Protein AF-A0A1H0HLH1-F1 (afdb_monomer_lite)

pLDDT: mean 77.72, std 15.44, range [31.06, 96.12]

Secondary structure (DSSP, 8-state):
---SSSHHHHHHHHHHHHHHHHHHHHHHHHHS--HHHHHHHHHHHHHHHHHHHHHHHS-GGGTTSPPPHHHHHHHHHH-------TTHHHHHHHHHHHHHHHHHHHHHHHHHHHHHHHHHHHHHHHHHHHHHHHHTTTSS-SSHHHHHHHHHHHHHHHHHHHHHHHHHHHHHHHHHHHHHHHHHHHHHHHHHHHHHHHHHTT---HHHHHHHHHHHHHHHHHHHTHHHHHHHHHHHHHHHHHHHHHHHHHHHHHHHHHHHHHHHHHHHHHHHHHHHHHHHHHSHHHHHHHHHHHHHHHHHHHHHHHH-SS--------------TTTTS---------

Structure (mmCIF, N/CA/C/O backbone):
data_AF-A0A1H0HLH1-F1
#
_entry.id   AF-A0A1H0HLH1-F1
#
loop_
_atom_site.group_PDB
_atom_site.id
_atom_site.type_symbol
_atom_site.label_atom_id
_atom_site.label_alt_id
_atom_site.label_comp_id
_atom_site.label_asym_id
_atom_site.label_entity_id
_atom_site.label_seq_id
_atom_site.pdbx_PDB_ins_code
_atom_site.Cartn_x
_atom_site.Cartn_y
_atom_site.Cartn_z
_atom_site.occupancy
_atom_site.B_iso_or_equiv
_atom_site.auth_seq_id
_atom_site.auth_comp_id
_atom_site.auth_asym_id
_atom_site.auth_atom_id
_atom_site.pdbx_PDB_model_num
ATOM 1 N N . MET A 1 1 ? 9.784 -0.044 30.425 1.00 32.94 1 MET A N 1
ATOM 2 C CA . MET A 1 1 ? 9.793 0.849 29.244 1.00 32.94 1 MET A CA 1
ATOM 3 C C . MET A 1 1 ? 9.481 0.026 27.995 1.00 32.94 1 MET A C 1
ATOM 5 O O . MET A 1 1 ? 10.386 -0.279 27.237 1.00 32.94 1 MET A O 1
ATOM 9 N N . THR A 1 2 ? 8.233 -0.412 27.811 1.00 36.28 2 THR A N 1
ATOM 10 C CA . THR A 1 2 ? 7.835 -1.289 26.682 1.00 36.28 2 THR A CA 1
ATOM 11 C C . THR A 1 2 ? 6.382 -1.048 26.252 1.00 36.28 2 THR A C 1
ATOM 13 O O . THR A 1 2 ? 5.695 -1.961 25.806 1.00 36.28 2 THR A O 1
ATOM 16 N N . ILE A 1 3 ? 5.900 0.191 26.375 1.00 39.62 3 ILE A N 1
ATOM 17 C CA . ILE A 1 3 ? 4.651 0.638 25.734 1.00 39.62 3 ILE A CA 1
ATOM 18 C C . ILE A 1 3 ? 5.042 1.583 24.593 1.00 39.62 3 ILE A C 1
ATOM 20 O O . ILE A 1 3 ? 4.710 2.758 24.583 1.00 39.62 3 ILE A O 1
ATOM 24 N N . THR A 1 4 ? 5.835 1.040 23.674 1.00 51.81 4 THR A N 1
ATOM 25 C CA . THR A 1 4 ? 6.175 1.627 22.366 1.00 51.81 4 THR A CA 1
ATOM 26 C C . THR A 1 4 ? 5.663 0.705 21.242 1.00 51.81 4 THR A C 1
ATOM 28 O O . THR A 1 4 ? 6.204 0.672 20.150 1.00 51.81 4 THR A O 1
ATOM 31 N N . ASN A 1 5 ? 4.728 -0.209 21.550 1.00 71.19 5 ASN A N 1
ATOM 32 C CA . ASN A 1 5 ? 4.891 -1.596 21.079 1.00 71.19 5 ASN A CA 1
ATOM 33 C C . ASN A 1 5 ? 3.836 -2.120 20.087 1.00 71.19 5 ASN A C 1
ATOM 35 O O . ASN A 1 5 ? 4.094 -3.116 19.426 1.00 71.19 5 ASN A O 1
ATOM 39 N N . ALA A 1 6 ? 2.664 -1.489 19.965 1.00 68.75 6 ALA A N 1
ATOM 40 C CA . ALA A 1 6 ? 1.580 -1.991 19.103 1.00 68.75 6 ALA A CA 1
ATOM 41 C C . ALA A 1 6 ? 0.996 -0.905 18.195 1.00 68.75 6 ALA A C 1
ATOM 43 O O . ALA A 1 6 ? 0.921 -1.090 16.986 1.00 68.75 6 ALA A O 1
ATOM 44 N N . ALA A 1 7 ? 0.638 0.251 18.763 1.00 73.38 7 ALA A N 1
ATOM 45 C CA . ALA A 1 7 ? 0.133 1.384 17.990 1.00 73.38 7 ALA A CA 1
ATOM 46 C C . ALA A 1 7 ? 1.197 1.947 17.032 1.00 73.38 7 ALA A C 1
ATOM 48 O O . ALA A 1 7 ? 0.898 2.186 15.868 1.00 73.38 7 ALA A O 1
ATOM 49 N N . ASP A 1 8 ? 2.445 2.075 17.491 1.00 81.88 8 ASP A N 1
ATOM 50 C CA . ASP A 1 8 ? 3.561 2.543 16.658 1.00 81.88 8 ASP A CA 1
ATOM 51 C C . ASP A 1 8 ? 3.901 1.549 15.541 1.00 81.88 8 ASP A C 1
ATOM 53 O O . ASP A 1 8 ? 4.240 1.951 14.424 1.00 81.88 8 ASP A O 1
ATOM 57 N N . LEU A 1 9 ? 3.766 0.249 15.827 1.00 80.44 9 LEU A N 1
ATOM 58 C CA . LEU A 1 9 ? 3.945 -0.804 14.835 1.00 80.44 9 LEU A CA 1
ATOM 59 C C . LEU A 1 9 ? 2.841 -0.742 13.774 1.00 80.44 9 LEU A C 1
ATOM 61 O O . LEU A 1 9 ? 3.144 -0.695 12.586 1.00 80.44 9 LEU A O 1
ATOM 65 N N . ALA A 1 10 ? 1.579 -0.656 14.197 1.00 79.50 10 ALA A N 1
ATOM 66 C CA . ALA A 1 10 ? 0.442 -0.507 13.295 1.00 79.50 10 ALA A CA 1
ATOM 67 C C . ALA A 1 10 ? 0.570 0.747 12.424 1.00 79.50 10 ALA A C 1
ATOM 69 O O . ALA A 1 10 ? 0.436 0.668 11.210 1.00 79.50 10 ALA A O 1
ATOM 70 N N . ALA A 1 11 ? 0.918 1.889 13.021 1.00 84.62 11 ALA A N 1
ATOM 71 C CA . ALA A 1 11 ? 1.140 3.130 12.289 1.00 84.62 11 ALA A CA 1
ATOM 72 C C . ALA A 1 11 ? 2.286 3.009 11.274 1.00 84.62 11 ALA A C 1
ATOM 74 O O . ALA A 1 11 ? 2.234 3.605 10.205 1.00 84.62 11 ALA A O 1
ATOM 75 N N . THR A 1 12 ? 3.329 2.242 11.590 1.00 86.06 12 THR A N 1
ATOM 76 C CA . THR A 1 12 ? 4.435 1.996 10.656 1.00 86.06 12 THR A CA 1
ATOM 77 C C . THR A 1 12 ? 3.993 1.125 9.486 1.00 86.06 12 THR A C 1
ATOM 79 O O . THR A 1 12 ? 4.287 1.475 8.348 1.00 86.06 12 THR A O 1
ATOM 82 N N . ILE A 1 13 ? 3.224 0.068 9.751 1.00 83.81 13 ILE A N 1
ATOM 83 C CA . ILE A 1 13 ? 2.677 -0.826 8.722 1.00 83.81 13 ILE A CA 1
ATOM 84 C C . ILE A 1 13 ? 1.714 -0.081 7.803 1.00 83.81 13 ILE A C 1
ATOM 86 O O . ILE A 1 13 ? 1.836 -0.188 6.588 1.00 83.81 13 ILE A O 1
ATOM 90 N N . ILE A 1 14 ? 0.814 0.725 8.372 1.00 84.69 14 ILE A N 1
ATOM 91 C CA . ILE A 1 14 ? -0.115 1.567 7.610 1.00 84.69 14 ILE A CA 1
ATOM 92 C C . ILE A 1 14 ? 0.669 2.532 6.717 1.00 84.69 14 ILE A C 1
ATOM 94 O O . ILE A 1 14 ? 0.455 2.543 5.512 1.00 84.69 14 ILE A O 1
ATOM 98 N N . ARG A 1 15 ? 1.652 3.263 7.262 1.00 88.06 15 ARG A N 1
ATOM 99 C CA . ARG A 1 15 ? 2.478 4.188 6.465 1.00 88.06 15 ARG A CA 1
ATOM 100 C C . ARG A 1 15 ? 3.243 3.491 5.344 1.00 88.06 15 ARG A C 1
ATOM 102 O O . ARG A 1 15 ? 3.403 4.063 4.272 1.00 88.06 15 ARG A O 1
ATOM 109 N N . GLN A 1 16 ? 3.755 2.285 5.584 1.00 86.38 16 GLN A N 1
ATOM 110 C CA . GLN A 1 16 ? 4.438 1.517 4.543 1.00 86.38 16 GLN A CA 1
ATOM 111 C C . GLN A 1 16 ? 3.467 1.035 3.463 1.00 86.38 16 GLN A C 1
ATOM 113 O O . GLN A 1 16 ? 3.813 1.110 2.287 1.00 86.38 16 GLN A O 1
ATOM 118 N N . ALA A 1 17 ? 2.261 0.603 3.837 1.00 84.69 17 ALA A N 1
ATOM 119 C CA . ALA A 1 17 ? 1.215 0.232 2.888 1.00 84.69 17 ALA A CA 1
ATOM 120 C C . ALA A 1 17 ? 0.779 1.436 2.039 1.00 84.69 17 ALA A C 1
ATOM 122 O O . ALA A 1 17 ? 0.804 1.356 0.817 1.00 84.69 17 ALA A O 1
ATOM 123 N N . GLU A 1 18 ? 0.503 2.579 2.669 1.00 88.38 18 GLU A N 1
ATOM 124 C CA . GLU A 1 18 ? 0.167 3.832 1.980 1.00 88.38 18 GLU A CA 1
ATOM 125 C C . GLU A 1 18 ? 1.285 4.276 1.030 1.00 88.38 18 GLU A C 1
ATOM 127 O O . GLU A 1 18 ? 1.020 4.677 -0.103 1.00 88.38 18 GLU A O 1
ATOM 132 N N . ARG A 1 19 ? 2.549 4.172 1.462 1.00 90.31 19 ARG A N 1
ATOM 133 C CA . ARG A 1 19 ? 3.707 4.485 0.615 1.00 90.31 19 ARG A CA 1
ATOM 134 C C . ARG A 1 19 ? 3.790 3.538 -0.583 1.00 90.31 19 ARG A C 1
ATOM 136 O O . ARG A 1 19 ? 3.994 4.006 -1.699 1.00 90.31 19 ARG A O 1
ATOM 143 N N . ARG A 1 20 ? 3.596 2.232 -0.374 1.00 88.69 20 ARG A N 1
ATOM 144 C CA . ARG A 1 20 ? 3.581 1.224 -1.446 1.00 88.69 20 ARG A CA 1
ATOM 145 C C . ARG A 1 20 ? 2.477 1.512 -2.463 1.00 88.69 20 ARG A C 1
ATOM 147 O O . ARG A 1 20 ? 2.746 1.512 -3.661 1.00 88.69 20 ARG A O 1
ATOM 154 N N . ASP A 1 21 ? 1.270 1.803 -1.992 1.00 89.31 21 ASP A N 1
ATOM 155 C CA . ASP A 1 21 ? 0.112 2.080 -2.845 1.00 89.31 21 ASP A CA 1
ATOM 156 C C . ASP A 1 21 ? 0.282 3.396 -3.619 1.00 89.31 21 ASP A C 1
ATOM 158 O O . ASP A 1 21 ? -0.063 3.473 -4.802 1.00 89.31 21 ASP A O 1
ATOM 162 N N . ALA A 1 22 ? 0.877 4.420 -2.998 1.00 92.62 22 ALA A N 1
ATOM 163 C CA . ALA A 1 22 ? 1.209 5.676 -3.664 1.00 92.62 22 ALA A CA 1
ATOM 164 C C . ALA A 1 22 ? 2.232 5.472 -4.793 1.00 92.62 22 ALA A C 1
ATOM 166 O O . ALA A 1 22 ? 2.033 5.983 -5.898 1.00 92.62 22 ALA A O 1
ATOM 167 N N . ILE A 1 23 ? 3.289 4.691 -4.543 1.00 91.88 23 ILE A N 1
ATOM 168 C CA . ILE A 1 23 ? 4.290 4.346 -5.561 1.00 91.88 23 ILE A CA 1
ATOM 169 C C . ILE A 1 23 ? 3.643 3.538 -6.693 1.00 91.88 23 ILE A C 1
ATOM 171 O O . ILE A 1 23 ? 3.816 3.878 -7.861 1.00 91.88 23 ILE A O 1
ATOM 175 N N . ALA A 1 24 ? 2.841 2.521 -6.365 1.00 90.94 24 ALA A N 1
ATOM 176 C CA . ALA A 1 24 ? 2.150 1.693 -7.352 1.00 90.94 24 ALA A CA 1
ATOM 177 C C . ALA A 1 24 ? 1.198 2.515 -8.236 1.00 90.94 24 ALA A C 1
ATOM 179 O O . ALA A 1 24 ? 1.198 2.361 -9.456 1.00 90.94 24 ALA A O 1
ATOM 180 N N . THR A 1 25 ? 0.439 3.438 -7.640 1.00 94.69 25 THR A N 1
ATOM 181 C CA . THR A 1 25 ? -0.444 4.357 -8.376 1.00 94.69 25 THR A CA 1
ATOM 182 C C . THR A 1 25 ? 0.358 5.253 -9.317 1.00 94.69 25 THR A C 1
ATOM 184 O O . THR A 1 25 ? -0.033 5.477 -10.460 1.00 94.69 25 THR A O 1
ATOM 187 N N . ARG A 1 26 ? 1.508 5.758 -8.862 1.00 94.56 26 ARG A N 1
ATOM 188 C CA . ARG A 1 26 ? 2.355 6.634 -9.673 1.00 94.56 26 ARG A CA 1
ATOM 189 C C . ARG A 1 26 ? 3.013 5.890 -10.836 1.00 94.56 26 ARG A C 1
ATOM 191 O O . ARG A 1 26 ? 3.016 6.405 -11.949 1.00 94.56 26 ARG A O 1
ATOM 198 N N . LEU A 1 27 ? 3.469 4.658 -10.610 1.00 93.44 27 LEU A N 1
ATOM 199 C CA . LEU A 1 27 ? 3.951 3.766 -11.668 1.00 93.44 27 LEU A CA 1
ATOM 200 C C . LEU A 1 27 ? 2.853 3.429 -12.686 1.00 93.44 27 LEU A C 1
ATOM 202 O O . LEU A 1 27 ? 3.130 3.410 -13.883 1.00 93.44 27 LEU A O 1
ATOM 206 N N . ALA A 1 28 ? 1.615 3.204 -12.234 1.00 92.44 28 ALA A N 1
ATOM 207 C CA . ALA A 1 28 ? 0.477 2.980 -13.124 1.00 92.44 28 ALA A CA 1
ATOM 208 C C . ALA A 1 28 ? 0.207 4.208 -14.009 1.00 92.44 28 ALA A C 1
ATOM 210 O O . ALA A 1 28 ? 0.118 4.070 -15.225 1.00 92.44 28 ALA A O 1
ATOM 211 N N . ASN A 1 29 ? 0.202 5.412 -13.429 1.00 92.19 29 ASN A N 1
ATOM 212 C CA . ASN A 1 29 ? 0.040 6.653 -14.192 1.00 92.19 29 ASN A CA 1
ATOM 213 C C . ASN A 1 29 ? 1.159 6.846 -15.232 1.00 92.19 29 ASN A C 1
ATOM 215 O O . ASN A 1 29 ? 0.885 7.237 -16.361 1.00 92.19 29 ASN A O 1
ATOM 219 N N . LEU A 1 30 ? 2.413 6.537 -14.881 1.00 91.25 30 LEU A N 1
ATOM 220 C CA . LEU A 1 30 ? 3.536 6.578 -15.828 1.00 91.25 30 LEU A CA 1
ATOM 221 C C . LEU A 1 30 ? 3.429 5.503 -16.919 1.00 91.25 30 LEU A C 1
ATOM 223 O O . LEU A 1 30 ? 3.981 5.673 -18.002 1.00 91.25 30 LEU A O 1
ATOM 227 N N . ALA A 1 31 ? 2.769 4.375 -16.652 1.00 89.19 31 ALA A N 1
ATOM 228 C CA . ALA A 1 31 ? 2.513 3.334 -17.647 1.00 89.19 31 ALA A CA 1
ATOM 229 C C . ALA A 1 31 ? 1.396 3.700 -18.628 1.00 89.19 31 ALA A C 1
ATOM 231 O O . ALA A 1 31 ? 1.423 3.226 -19.760 1.00 89.19 31 ALA A O 1
ATOM 232 N N . GLU A 1 32 ? 0.463 4.552 -18.212 1.00 91.12 32 GLU A N 1
ATOM 233 C CA . GLU A 1 32 ? -0.602 5.094 -19.060 1.00 91.12 32 GLU A CA 1
ATOM 234 C C . GLU A 1 32 ? -0.183 6.365 -19.823 1.00 91.12 32 GLU A C 1
ATOM 236 O O . GLU A 1 32 ? -0.966 6.878 -20.622 1.00 91.12 32 GLU A O 1
ATOM 241 N N . SER A 1 33 ? 1.034 6.876 -19.599 1.00 90.81 33 SER A N 1
ATOM 242 C CA . SER A 1 33 ? 1.540 8.069 -20.286 1.00 90.81 33 SER A CA 1
ATOM 243 C C . SER A 1 33 ? 1.670 7.848 -21.798 1.00 90.81 33 SER A C 1
ATOM 245 O O . SER A 1 33 ? 2.243 6.858 -22.256 1.00 90.81 33 SER A O 1
ATOM 247 N N . ASP A 1 34 ? 1.180 8.811 -22.582 1.00 93.62 34 ASP A N 1
ATOM 248 C CA . ASP A 1 34 ? 1.246 8.812 -24.047 1.00 93.62 34 ASP A CA 1
ATOM 249 C C . ASP A 1 34 ? 2.526 9.472 -24.593 1.00 93.62 34 ASP A C 1
ATOM 251 O O . ASP A 1 34 ? 2.697 9.600 -25.810 1.00 93.62 34 ASP A O 1
ATOM 255 N N . THR A 1 35 ? 3.452 9.877 -23.716 1.00 91.50 35 THR A N 1
ATOM 256 C CA . THR A 1 35 ? 4.662 10.632 -24.076 1.00 91.50 35 THR A CA 1
ATOM 257 C C . THR A 1 35 ? 5.503 9.916 -25.137 1.00 91.50 35 THR A C 1
ATOM 259 O O . THR A 1 35 ? 5.965 10.556 -26.082 1.00 91.50 35 THR A O 1
ATOM 262 N N . HIS A 1 36 ? 5.642 8.587 -25.062 1.00 90.94 36 HIS A N 1
ATOM 263 C CA . HIS A 1 36 ? 6.375 7.810 -26.070 1.00 90.94 36 HIS A CA 1
ATOM 264 C C . HIS A 1 36 ? 5.676 7.794 -27.444 1.00 90.94 36 HIS A C 1
ATOM 266 O O . HIS A 1 36 ? 6.328 7.931 -28.484 1.00 90.94 36 HIS A O 1
ATOM 272 N N . GLU A 1 37 ? 4.345 7.669 -27.470 1.00 93.38 37 GLU A N 1
ATOM 273 C CA . GLU A 1 37 ? 3.564 7.716 -28.714 1.00 93.38 37 GLU A CA 1
ATOM 274 C C . GLU A 1 37 ? 3.641 9.107 -29.353 1.00 93.38 37 GLU A C 1
ATOM 276 O O . GLU A 1 37 ? 3.847 9.239 -30.563 1.00 93.38 37 GLU A O 1
ATOM 281 N N . ARG A 1 38 ? 3.554 10.157 -28.530 1.00 95.25 38 ARG A N 1
ATOM 282 C CA . ARG A 1 38 ? 3.699 11.551 -28.960 1.00 95.25 38 ARG A CA 1
ATOM 283 C C . ARG A 1 38 ? 5.096 11.847 -29.483 1.00 95.25 38 ARG A C 1
ATOM 285 O O . ARG A 1 38 ? 5.202 12.520 -30.506 1.00 95.25 38 ARG A O 1
ATOM 292 N N . LEU A 1 39 ? 6.144 11.336 -28.833 1.00 94.56 39 LEU A N 1
ATOM 293 C CA . LEU A 1 39 ? 7.523 11.452 -29.309 1.00 94.56 39 LEU A CA 1
ATOM 294 C C . LEU A 1 39 ? 7.676 10.780 -30.677 1.00 94.56 39 LEU A C 1
ATOM 296 O O . LEU A 1 39 ? 8.140 11.410 -31.621 1.00 94.56 39 LEU A O 1
ATOM 300 N N . THR A 1 40 ? 7.178 9.551 -30.821 1.00 94.62 40 THR A N 1
ATOM 301 C CA . THR A 1 40 ? 7.206 8.813 -32.095 1.00 94.62 40 THR A CA 1
ATOM 302 C C . THR A 1 40 ? 6.481 9.578 -33.209 1.00 94.62 40 THR A C 1
ATOM 304 O O . THR A 1 40 ? 6.958 9.654 -34.344 1.00 94.62 40 THR A O 1
ATOM 307 N N . HIS A 1 41 ? 5.330 10.181 -32.895 1.00 95.38 41 HIS A N 1
ATOM 308 C CA . HIS A 1 41 ? 4.608 11.034 -33.834 1.00 95.38 41 HIS A CA 1
ATOM 309 C C . HIS A 1 41 ? 5.394 12.306 -34.185 1.00 95.38 41 HIS A C 1
ATOM 311 O O . HIS A 1 41 ? 5.481 12.661 -35.360 1.00 95.38 41 HIS A O 1
ATOM 317 N N . ALA A 1 42 ? 5.990 12.974 -33.196 1.00 94.50 42 ALA A N 1
ATOM 318 C CA . ALA A 1 42 ? 6.792 14.175 -33.401 1.00 94.50 42 ALA A CA 1
ATOM 319 C C . ALA A 1 42 ? 8.026 13.899 -34.272 1.00 94.50 42 ALA A C 1
ATOM 321 O O . ALA A 1 42 ? 8.280 14.660 -35.201 1.00 94.50 42 ALA A O 1
ATOM 322 N N . GLU A 1 43 ? 8.720 12.775 -34.069 1.00 95.06 43 GLU A N 1
ATOM 323 C CA . GLU A 1 43 ? 9.826 12.347 -34.935 1.00 95.06 43 GLU A CA 1
ATOM 324 C C . GLU A 1 43 ? 9.364 12.108 -36.380 1.00 95.06 43 GLU A C 1
ATOM 326 O O . GLU A 1 43 ? 10.076 12.414 -37.337 1.00 95.06 43 GLU A O 1
ATOM 331 N N . ALA A 1 44 ? 8.168 11.545 -36.578 1.00 95.69 44 ALA A N 1
ATOM 332 C CA . ALA A 1 44 ? 7.611 11.365 -37.917 1.00 95.69 44 ALA A CA 1
ATOM 333 C C . ALA A 1 44 ? 7.301 12.714 -38.591 1.00 95.69 44 ALA A C 1
ATOM 335 O O . ALA A 1 44 ? 7.597 12.889 -39.775 1.00 95.69 44 ALA A O 1
ATOM 336 N N . VAL A 1 45 ? 6.752 13.674 -37.839 1.00 95.44 45 VAL A N 1
ATOM 337 C CA . VAL A 1 45 ? 6.506 15.048 -38.309 1.00 95.44 45 VAL A CA 1
ATOM 338 C C . VAL A 1 45 ? 7.819 15.768 -38.624 1.00 95.44 45 VAL A C 1
ATOM 340 O O . VAL A 1 45 ? 7.904 16.461 -39.635 1.00 95.44 45 VAL A O 1
ATOM 343 N N . GLU A 1 46 ? 8.853 15.583 -37.806 1.00 96.12 46 GLU A N 1
ATOM 344 C CA . GLU A 1 46 ? 10.184 16.147 -38.030 1.00 96.12 46 GLU A CA 1
ATOM 345 C C . GLU A 1 46 ? 10.823 15.596 -39.312 1.00 96.12 46 GLU A C 1
ATOM 347 O O . GLU A 1 46 ? 11.314 16.370 -40.138 1.00 96.12 46 GLU A O 1
ATOM 352 N N . ARG A 1 47 ? 10.741 14.278 -39.539 1.00 94.31 47 ARG A N 1
ATOM 353 C CA . ARG A 1 47 ? 11.212 13.650 -40.785 1.00 94.31 47 ARG A CA 1
ATOM 354 C C . ARG A 1 47 ? 10.470 14.186 -42.016 1.00 94.31 47 ARG A C 1
ATOM 356 O O . ARG A 1 47 ? 11.119 14.515 -43.008 1.00 94.31 47 ARG A O 1
ATOM 363 N N . ASP A 1 48 ? 9.143 14.340 -41.956 1.00 94.75 48 ASP A N 1
ATOM 364 C CA . ASP A 1 48 ? 8.353 14.948 -43.046 1.00 94.75 48 ASP A CA 1
ATOM 365 C C . ASP A 1 48 ? 8.732 16.424 -43.271 1.00 94.75 48 ASP A C 1
ATOM 367 O O . ASP A 1 48 ? 8.891 16.871 -44.410 1.00 94.75 48 ASP A O 1
ATOM 371 N N . ALA A 1 49 ? 8.951 17.195 -42.202 1.00 92.44 49 ALA A N 1
ATOM 372 C CA . ALA A 1 49 ? 9.401 18.582 -42.303 1.00 92.44 49 ALA A CA 1
ATOM 373 C C . ALA A 1 49 ? 10.794 18.689 -42.951 1.00 92.44 49 ALA A C 1
ATOM 375 O O . ALA A 1 49 ? 11.003 19.550 -43.814 1.00 92.44 49 ALA A O 1
ATOM 376 N N . ALA A 1 50 ? 11.719 17.791 -42.598 1.00 92.12 50 ALA A N 1
ATOM 377 C CA . ALA A 1 50 ? 13.049 17.719 -43.194 1.00 92.12 50 ALA A CA 1
ATOM 378 C C . ALA A 1 50 ? 12.977 17.339 -44.678 1.00 92.12 50 ALA A C 1
ATOM 380 O O . ALA A 1 50 ? 13.611 17.984 -45.512 1.00 92.12 50 ALA A O 1
ATOM 381 N N . GLU A 1 51 ? 12.139 16.369 -45.045 1.00 93.06 51 GLU A N 1
ATOM 382 C CA . GLU A 1 51 ? 11.912 16.002 -46.444 1.00 93.06 51 GLU A CA 1
ATOM 383 C C . GLU A 1 51 ? 11.351 17.174 -47.265 1.00 93.06 51 GLU A C 1
ATOM 385 O O . GLU A 1 51 ? 11.832 17.460 -48.369 1.00 93.06 51 GLU A O 1
ATOM 390 N N . ARG A 1 52 ? 10.361 17.899 -46.731 1.00 91.19 52 ARG A N 1
ATOM 391 C CA . ARG A 1 52 ? 9.794 19.087 -47.389 1.00 91.19 52 ARG A CA 1
ATOM 392 C C . ARG A 1 52 ? 10.835 20.185 -47.564 1.00 91.19 52 ARG A C 1
ATOM 394 O O . ARG A 1 52 ? 10.911 20.776 -48.643 1.00 91.19 52 ARG A O 1
ATOM 401 N N . LEU A 1 53 ? 11.653 20.436 -46.540 1.00 89.31 53 LEU A N 1
ATOM 402 C CA . LEU A 1 53 ? 12.747 21.398 -46.625 1.00 89.31 53 LEU A CA 1
ATOM 403 C C . LEU A 1 53 ? 13.768 20.968 -47.680 1.00 89.31 53 LEU A C 1
ATOM 405 O O . LEU A 1 53 ? 14.102 21.772 -48.547 1.00 89.31 53 LEU A O 1
ATOM 409 N N . TRP A 1 54 ? 14.195 19.703 -47.677 1.00 89.69 54 TRP A N 1
ATOM 410 C CA . TRP A 1 54 ? 15.116 19.150 -48.671 1.00 89.69 54 TRP A CA 1
ATOM 411 C C . TRP A 1 54 ? 14.602 19.368 -50.095 1.00 89.69 54 TRP A C 1
ATOM 413 O O . TRP A 1 54 ? 15.298 19.953 -50.925 1.00 89.69 54 TRP A O 1
ATOM 423 N N . ARG A 1 55 ? 13.342 19.016 -50.370 1.00 87.50 55 ARG A N 1
ATOM 424 C CA . ARG A 1 55 ? 12.712 19.226 -51.686 1.00 87.50 55 ARG A CA 1
ATOM 425 C C . ARG A 1 55 ? 12.608 20.705 -52.079 1.00 87.50 55 ARG A C 1
ATOM 427 O O . ARG A 1 55 ? 12.651 21.020 -53.269 1.00 87.50 55 ARG A O 1
ATOM 434 N N . ALA A 1 56 ? 12.508 21.622 -51.114 1.00 84.25 56 ALA A N 1
ATOM 435 C CA . ALA A 1 56 ? 12.426 23.058 -51.381 1.00 84.25 56 ALA A CA 1
ATOM 436 C C . ALA A 1 56 ? 13.743 23.662 -51.919 1.00 84.25 56 ALA A C 1
ATOM 438 O O . ALA A 1 56 ? 13.702 24.689 -52.612 1.00 84.25 56 ALA A O 1
ATOM 439 N N . PHE A 1 57 ? 14.907 23.052 -51.646 1.00 81.06 57 PHE A N 1
ATOM 440 C CA . PHE A 1 57 ? 16.204 23.594 -52.087 1.00 81.06 57 PHE A CA 1
ATOM 441 C C . PHE A 1 57 ? 17.115 22.632 -52.861 1.00 81.06 57 PHE A C 1
ATOM 443 O O . PHE A 1 57 ? 17.931 23.114 -53.651 1.00 81.06 57 PHE A O 1
ATOM 450 N N . ALA A 1 58 ? 16.987 21.317 -52.688 1.00 82.25 58 ALA A N 1
ATOM 451 C CA . ALA A 1 58 ? 17.808 20.338 -53.389 1.00 82.25 58 ALA A CA 1
ATOM 452 C C . ALA A 1 58 ? 17.387 20.191 -54.867 1.00 82.25 58 ALA A C 1
ATOM 454 O O . ALA A 1 58 ? 16.195 20.290 -55.189 1.00 82.25 58 ALA A O 1
ATOM 455 N N . PRO A 1 59 ? 18.337 19.938 -55.790 1.00 80.19 59 PRO A N 1
ATOM 456 C CA . PRO A 1 59 ? 18.029 19.539 -57.162 1.00 80.19 59 PRO A CA 1
ATOM 457 C C . PRO A 1 59 ? 17.109 18.311 -57.193 1.00 80.19 59 PRO A C 1
ATOM 459 O O . PRO A 1 59 ? 17.269 17.404 -56.380 1.00 80.19 59 PRO A O 1
ATOM 462 N N . SER A 1 60 ? 16.187 18.243 -58.159 1.00 78.19 60 SER A N 1
ATOM 463 C CA . SER A 1 60 ? 15.214 17.140 -58.286 1.00 78.19 60 SER A CA 1
ATOM 464 C C . SER A 1 60 ? 15.854 15.755 -58.406 1.00 78.19 60 SER A C 1
ATOM 466 O O . SER A 1 60 ? 15.275 14.766 -57.966 1.00 78.19 60 SER A O 1
ATOM 468 N N . GLU A 1 61 ? 17.074 15.684 -58.937 1.00 78.62 61 GLU A N 1
ATOM 469 C CA . GLU A 1 61 ? 17.875 14.458 -59.039 1.00 78.62 61 GLU A CA 1
ATOM 470 C C . GLU A 1 61 ? 18.263 13.880 -57.667 1.00 78.62 61 GLU A C 1
ATOM 472 O O . GLU A 1 61 ? 18.564 12.695 -57.556 1.00 78.62 61 GLU A O 1
ATOM 477 N N . GLN A 1 62 ? 18.230 14.699 -56.611 1.00 80.62 62 GLN A N 1
ATOM 478 C CA . GLN A 1 62 ? 18.595 14.323 -55.243 1.00 80.62 62 GLN A CA 1
ATOM 479 C C . GLN A 1 62 ? 17.374 14.053 -54.352 1.00 80.62 62 GLN A C 1
ATOM 481 O O . GLN A 1 62 ? 17.528 13.748 -53.173 1.00 80.62 62 GLN A O 1
ATOM 486 N N . TRP A 1 63 ? 16.151 14.145 -54.884 1.00 81.88 63 TRP A N 1
ATOM 487 C CA . TRP A 1 63 ? 14.930 13.947 -54.091 1.00 81.88 63 TRP A CA 1
ATOM 488 C C . TRP A 1 63 ? 14.688 12.489 -53.696 1.00 81.88 63 TRP A C 1
ATOM 490 O O . TRP A 1 63 ? 13.940 12.235 -52.760 1.00 81.88 63 TRP A O 1
ATOM 500 N N . ALA A 1 64 ? 15.309 11.536 -54.398 1.00 80.38 64 ALA A N 1
ATOM 501 C CA . ALA A 1 64 ? 15.161 10.111 -54.110 1.00 80.38 64 ALA A CA 1
ATOM 502 C C . ALA A 1 64 ? 15.848 9.681 -52.802 1.00 80.38 64 ALA A C 1
ATOM 504 O O . ALA A 1 64 ? 15.460 8.670 -52.227 1.00 80.38 64 ALA A O 1
ATOM 505 N N . ASN A 1 65 ? 16.841 10.445 -52.335 1.00 86.44 65 ASN A N 1
ATOM 506 C CA . ASN A 1 65 ? 17.596 10.162 -51.118 1.00 86.44 65 ASN A CA 1
ATOM 507 C C . ASN A 1 65 ? 17.513 11.384 -50.201 1.00 86.44 65 ASN A C 1
ATOM 509 O O . ASN A 1 65 ? 18.275 12.336 -50.367 1.00 86.44 65 ASN A O 1
ATOM 513 N N . VAL A 1 66 ? 16.557 11.368 -49.271 1.00 84.62 66 VAL A N 1
ATOM 514 C CA . VAL A 1 66 ? 16.429 12.411 -48.248 1.00 84.62 66 VAL A CA 1
ATOM 515 C C . VAL A 1 66 ? 17.503 12.165 -47.176 1.00 84.62 66 VAL A C 1
ATOM 517 O O . VAL A 1 66 ? 17.534 11.061 -46.628 1.00 84.62 66 VAL A O 1
ATOM 520 N N . PRO A 1 67 ? 18.396 13.136 -46.904 1.00 89.69 67 PRO A N 1
ATOM 521 C CA . PRO A 1 67 ? 19.389 13.043 -45.830 1.00 89.69 67 PRO A CA 1
ATOM 522 C C . PRO A 1 67 ? 18.743 12.979 -44.439 1.00 89.69 67 PRO A C 1
ATOM 524 O O . PRO A 1 67 ? 17.549 13.250 -44.291 1.00 89.69 67 PRO A O 1
ATOM 527 N N . GLU A 1 68 ? 19.527 12.673 -43.403 1.00 91.12 68 GLU A N 1
ATOM 528 C CA . GLU A 1 68 ? 19.022 12.738 -42.026 1.00 91.12 68 GLU A CA 1
ATOM 529 C C . GLU A 1 68 ? 18.650 14.177 -41.628 1.00 91.12 68 GLU A C 1
ATOM 531 O O . GLU A 1 68 ? 19.157 15.151 -42.189 1.00 91.12 68 GLU A O 1
ATOM 536 N N . VAL A 1 69 ? 17.760 14.325 -40.640 1.00 89.06 69 VAL A N 1
ATOM 537 C CA . VAL A 1 69 ? 17.211 15.626 -40.214 1.00 89.06 69 VAL A CA 1
ATOM 538 C C . VAL A 1 69 ? 18.312 16.654 -39.919 1.00 89.06 69 VAL A C 1
ATOM 540 O O . VAL A 1 69 ? 18.271 17.776 -40.432 1.00 89.06 69 VAL A O 1
ATOM 543 N N . GLU A 1 70 ? 19.329 16.258 -39.155 1.00 89.69 70 GLU A N 1
ATOM 544 C CA . GLU A 1 70 ? 20.467 17.116 -38.807 1.00 89.69 70 GLU A CA 1
ATOM 545 C C . GLU A 1 70 ? 21.302 17.513 -40.035 1.00 89.69 70 GLU A C 1
ATOM 547 O O . GLU A 1 70 ? 21.778 18.646 -40.141 1.00 89.69 70 GLU A O 1
ATOM 552 N N . GLU A 1 71 ? 21.428 16.627 -41.024 1.00 89.94 71 GLU A N 1
ATOM 553 C CA . GLU A 1 71 ? 22.130 16.924 -42.274 1.00 89.94 71 GLU A CA 1
ATOM 554 C C . GLU A 1 71 ? 21.350 17.928 -43.130 1.00 89.94 71 GLU A C 1
ATOM 556 O O . GLU A 1 71 ? 21.943 18.861 -43.684 1.00 89.94 71 GLU A O 1
ATOM 561 N N . VAL A 1 72 ? 20.021 17.781 -43.207 1.00 86.94 72 VAL A N 1
ATOM 562 C CA . VAL A 1 72 ? 19.135 18.728 -43.900 1.00 86.94 72 VAL A CA 1
ATOM 563 C C . VAL A 1 72 ? 19.196 20.103 -43.238 1.00 86.94 72 VAL A C 1
ATOM 565 O O . VAL A 1 72 ? 19.315 21.113 -43.937 1.00 86.94 72 VAL A O 1
ATOM 568 N N . ARG A 1 73 ? 19.170 20.159 -41.904 1.00 88.12 73 ARG A N 1
ATOM 569 C CA . ARG A 1 73 ? 19.282 21.401 -41.131 1.00 88.12 73 ARG A CA 1
ATOM 570 C C . ARG A 1 73 ? 20.635 22.082 -41.347 1.00 88.12 73 ARG A C 1
ATOM 572 O O . ARG A 1 73 ? 20.674 23.248 -41.738 1.00 88.12 73 ARG A O 1
ATOM 579 N N . ALA A 1 74 ? 21.739 21.346 -41.217 1.00 88.50 74 ALA A N 1
ATOM 580 C CA . ALA A 1 74 ? 23.079 21.873 -41.470 1.00 88.50 74 ALA A CA 1
ATOM 581 C C . ALA A 1 74 ? 23.255 22.350 -42.926 1.00 88.50 74 ALA A C 1
ATOM 583 O O . ALA A 1 74 ? 23.935 23.346 -43.190 1.00 88.50 74 ALA A O 1
ATOM 584 N N . ALA A 1 75 ? 22.643 21.664 -43.896 1.00 85.31 75 ALA A N 1
ATOM 585 C CA . ALA A 1 75 ? 22.636 22.089 -45.293 1.00 85.31 75 ALA A CA 1
ATOM 586 C C . ALA A 1 75 ? 21.803 23.365 -45.511 1.00 85.31 75 ALA A C 1
ATOM 588 O O . ALA A 1 75 ? 22.227 24.248 -46.263 1.00 85.31 75 ALA A O 1
ATOM 589 N N . ALA A 1 76 ? 20.661 23.494 -44.831 1.00 84.69 76 ALA A N 1
ATOM 590 C CA . ALA A 1 76 ? 19.815 24.682 -44.874 1.00 84.69 76 ALA A CA 1
ATOM 591 C C . ALA A 1 76 ? 20.504 25.912 -44.254 1.00 84.69 76 ALA A C 1
ATOM 593 O O . ALA A 1 76 ? 20.406 27.000 -44.818 1.00 84.69 76 ALA A O 1
ATOM 594 N N . GLU A 1 77 ? 21.256 25.744 -43.162 1.00 84.44 77 GLU A N 1
ATOM 595 C CA . GLU A 1 77 ? 22.046 26.811 -42.524 1.00 84.44 77 GLU A CA 1
ATOM 596 C C . GLU A 1 77 ? 23.205 27.302 -43.408 1.00 84.44 77 GLU A C 1
ATOM 598 O O . GLU A 1 77 ? 23.508 28.495 -43.451 1.00 84.44 77 GLU A O 1
ATOM 603 N N . ARG A 1 78 ? 23.845 26.396 -44.162 1.00 82.94 78 ARG A N 1
ATOM 604 C CA . ARG A 1 78 ? 24.935 26.736 -45.098 1.00 82.94 78 ARG A CA 1
ATOM 605 C C . ARG A 1 78 ? 24.449 27.411 -46.377 1.00 82.94 78 ARG A C 1
ATOM 607 O O . ARG A 1 78 ? 25.268 27.944 -47.131 1.00 82.94 78 ARG A O 1
ATOM 614 N N . ARG A 1 79 ? 23.145 27.375 -46.661 1.00 75.44 79 ARG A N 1
ATOM 615 C CA . ARG A 1 79 ? 22.582 28.012 -47.849 1.00 75.44 79 ARG A CA 1
ATOM 616 C C . ARG A 1 79 ? 22.661 29.531 -47.692 1.00 75.44 79 ARG A C 1
ATOM 618 O O . ARG A 1 79 ? 21.850 30.152 -47.014 1.00 75.44 79 ARG A O 1
ATOM 625 N N . THR A 1 80 ? 23.603 30.152 -48.394 1.00 58.88 80 THR A N 1
ATOM 626 C CA . THR A 1 80 ? 23.586 31.600 -48.614 1.00 58.88 80 THR A CA 1
ATOM 627 C C . THR A 1 80 ? 22.392 31.968 -49.506 1.00 58.88 80 THR A C 1
ATOM 629 O O . THR A 1 80 ? 22.141 31.274 -50.501 1.00 58.88 80 THR A O 1
ATOM 632 N N . PRO A 1 81 ? 21.627 33.033 -49.186 1.00 58.62 81 PRO A N 1
ATOM 633 C CA . PRO A 1 81 ? 20.548 33.507 -50.047 1.00 58.62 81 PRO A CA 1
ATOM 634 C C . PRO A 1 81 ? 21.093 33.729 -51.458 1.00 58.62 81 PRO A C 1
ATOM 636 O O . PRO A 1 81 ? 22.097 34.424 -51.638 1.00 58.62 81 PRO A O 1
ATOM 639 N N . ARG A 1 82 ? 20.472 33.111 -52.468 1.00 55.06 82 ARG A N 1
ATOM 640 C CA . ARG A 1 82 ? 20.854 33.363 -53.860 1.00 55.06 82 ARG A CA 1
ATOM 641 C C . ARG A 1 82 ? 20.475 34.806 -54.170 1.00 55.06 82 ARG A C 1
ATOM 643 O O . ARG A 1 82 ? 19.300 35.149 -54.176 1.00 55.06 82 ARG A O 1
ATOM 650 N N . GLY A 1 83 ? 21.481 35.652 -54.369 1.00 43.12 83 GLY A N 1
ATOM 651 C CA . GLY A 1 83 ? 21.275 37.050 -54.710 1.00 43.12 83 GLY A CA 1
ATOM 652 C C . GLY A 1 83 ? 20.469 37.195 -56.001 1.00 43.12 83 GLY A C 1
ATOM 653 O O . GLY A 1 83 ? 20.879 36.679 -57.033 1.00 43.12 83 GLY A O 1
ATOM 654 N N . LEU A 1 84 ? 19.362 37.936 -55.898 1.00 43.16 84 LEU A N 1
ATOM 655 C CA . LEU A 1 84 ? 18.783 38.793 -56.939 1.00 43.16 84 LEU A CA 1
ATOM 656 C C . LEU A 1 84 ? 18.557 38.149 -58.317 1.00 43.16 84 LEU A C 1
ATOM 658 O O . LEU A 1 84 ? 19.162 38.567 -59.293 1.00 43.16 84 LEU A O 1
ATOM 662 N N . ASP A 1 85 ? 17.579 37.250 -58.412 1.00 45.75 85 ASP A N 1
ATOM 663 C CA . ASP A 1 85 ? 16.777 37.099 -59.631 1.00 45.75 85 ASP A CA 1
ATOM 664 C C . ASP A 1 85 ? 15.295 37.142 -59.230 1.00 45.75 85 ASP A C 1
ATOM 666 O O . ASP A 1 85 ? 14.885 36.510 -58.257 1.00 45.75 85 ASP A O 1
ATOM 670 N N . ASN A 1 86 ? 14.485 37.924 -59.950 1.00 46.41 86 ASN A N 1
ATOM 671 C CA . ASN A 1 86 ? 13.132 38.397 -59.588 1.00 46.41 86 ASN A CA 1
ATOM 672 C C . ASN A 1 86 ? 12.019 37.319 -59.458 1.00 46.41 86 ASN A C 1
ATOM 674 O O . ASN A 1 86 ? 10.836 37.633 -59.547 1.00 46.41 86 ASN A O 1
ATOM 678 N N . LEU A 1 87 ? 12.386 36.057 -59.227 1.00 50.06 87 LEU A N 1
ATOM 679 C CA . LEU A 1 87 ? 11.532 34.972 -58.712 1.00 50.06 87 LEU A CA 1
ATOM 680 C C . LEU A 1 87 ? 11.745 34.741 -57.195 1.00 50.06 87 LEU A C 1
ATOM 682 O O . LEU A 1 87 ? 11.152 33.832 -56.613 1.00 50.06 87 LEU A O 1
ATOM 686 N N . GLY A 1 88 ? 12.633 35.530 -56.574 1.00 54.25 88 GLY A N 1
ATOM 687 C CA . GLY A 1 88 ? 13.226 35.279 -55.258 1.00 54.25 88 GLY A CA 1
ATOM 688 C C . GLY A 1 88 ? 12.294 35.389 -54.051 1.00 54.25 88 GLY A C 1
ATOM 689 O O . GLY A 1 88 ? 12.511 34.686 -53.077 1.00 54.25 88 GLY A O 1
ATOM 690 N N . THR A 1 89 ? 11.220 36.181 -54.084 1.00 62.38 89 THR A N 1
ATOM 691 C CA . THR A 1 89 ? 10.400 36.402 -52.876 1.00 62.38 89 THR A CA 1
ATOM 692 C C . THR A 1 89 ? 9.565 35.191 -52.461 1.00 62.38 89 THR A C 1
ATOM 694 O O . THR A 1 89 ? 9.590 34.821 -51.290 1.00 62.38 89 THR A O 1
ATOM 697 N N . ASP A 1 90 ? 8.873 34.529 -53.391 1.00 69.94 90 ASP A N 1
ATOM 698 C CA . ASP A 1 90 ? 7.942 33.441 -53.041 1.00 69.94 90 ASP A CA 1
ATOM 699 C C . ASP A 1 90 ? 8.671 32.129 -52.737 1.00 69.94 90 ASP A C 1
ATOM 701 O O . ASP A 1 90 ? 8.288 31.376 -51.840 1.00 69.94 90 ASP A O 1
ATOM 705 N N . ARG A 1 91 ? 9.760 31.854 -53.463 1.00 72.50 91 ARG A N 1
ATOM 706 C CA . ARG A 1 91 ? 10.557 30.639 -53.262 1.00 72.50 91 ARG A CA 1
ATOM 707 C C . ARG A 1 91 ? 11.397 30.710 -51.989 1.00 72.50 91 ARG A C 1
ATOM 709 O O . ARG A 1 91 ? 11.524 29.697 -51.302 1.00 72.50 91 ARG A O 1
ATOM 716 N N . ASP A 1 92 ? 11.930 31.884 -51.656 1.00 77.50 92 ASP A N 1
ATOM 717 C CA . ASP A 1 92 ? 12.630 32.078 -50.386 1.00 77.50 92 ASP A CA 1
ATOM 718 C C . ASP A 1 92 ? 11.641 32.114 -49.214 1.00 77.50 92 ASP A C 1
ATOM 720 O O . ASP A 1 92 ? 11.936 31.541 -48.169 1.00 77.50 92 ASP A O 1
ATOM 724 N N . ALA A 1 93 ? 10.431 32.665 -49.389 1.00 80.50 93 ALA A N 1
ATOM 725 C CA . ALA A 1 93 ? 9.366 32.559 -48.389 1.00 80.50 93 ALA A CA 1
ATOM 726 C C . ALA A 1 93 ? 8.940 31.101 -48.139 1.00 80.50 93 ALA A C 1
ATOM 728 O O . ALA A 1 93 ? 8.801 30.700 -46.986 1.00 80.50 93 ALA A O 1
ATOM 729 N N . HIS A 1 94 ? 8.786 30.286 -49.189 1.00 83.06 94 HIS A N 1
ATOM 730 C CA . HIS A 1 94 ? 8.479 28.860 -49.050 1.00 83.06 94 HIS A CA 1
ATOM 731 C C . HIS A 1 94 ? 9.602 28.092 -48.338 1.00 83.06 94 HIS A C 1
ATOM 733 O O . HIS A 1 94 ? 9.329 27.334 -47.411 1.00 83.06 94 HIS A O 1
ATOM 739 N N . PHE A 1 95 ? 10.864 28.324 -48.720 1.00 86.12 95 PHE A N 1
ATOM 740 C CA . PHE A 1 95 ? 12.019 27.713 -48.058 1.00 86.12 95 PHE A CA 1
ATOM 741 C C . PHE A 1 95 ? 12.109 28.105 -46.580 1.00 86.12 95 PHE A C 1
ATOM 743 O O . PHE A 1 95 ? 12.254 27.227 -45.733 1.00 86.12 95 PHE A O 1
ATOM 750 N N . ASN A 1 96 ? 11.979 29.397 -46.264 1.00 85.88 96 ASN A N 1
ATOM 751 C CA . ASN A 1 96 ? 11.987 29.875 -44.883 1.00 85.88 96 ASN A CA 1
ATOM 752 C C . ASN A 1 96 ? 10.813 29.280 -44.093 1.00 85.88 96 ASN A C 1
ATOM 754 O O . ASN A 1 96 ? 11.018 28.804 -42.988 1.00 85.88 96 ASN A O 1
ATOM 758 N N . GLY A 1 97 ? 9.618 29.179 -44.685 1.00 87.25 97 GLY A N 1
ATOM 759 C CA . GLY A 1 97 ? 8.476 28.511 -44.054 1.00 87.25 97 GLY A CA 1
ATOM 760 C C . GLY A 1 97 ? 8.712 27.022 -43.769 1.00 87.25 97 GLY A C 1
ATOM 761 O O . GLY A 1 97 ? 8.315 26.532 -42.713 1.00 87.25 97 GLY A O 1
ATOM 762 N N . CYS A 1 98 ? 9.385 26.300 -44.672 1.00 89.12 98 CYS A N 1
ATOM 763 C CA . CYS A 1 98 ? 9.804 24.913 -44.441 1.00 89.12 98 CYS A CA 1
ATOM 764 C C . CYS A 1 98 ? 10.887 24.808 -43.359 1.00 89.12 98 CYS A C 1
ATOM 766 O O . CYS A 1 98 ? 10.834 23.891 -42.544 1.00 89.12 98 CYS A O 1
ATOM 768 N N . ARG A 1 99 ? 11.835 25.751 -43.318 1.00 89.75 99 ARG A N 1
ATOM 769 C CA . ARG A 1 99 ? 12.886 25.804 -42.296 1.00 89.75 99 ARG A CA 1
ATOM 770 C C . ARG A 1 99 ? 12.298 26.070 -40.913 1.00 89.75 99 ARG A C 1
ATOM 772 O O . ARG A 1 99 ? 12.544 25.296 -40.000 1.00 89.75 99 ARG A O 1
ATOM 779 N N . ASP A 1 100 ? 11.442 27.079 -40.787 1.00 90.06 100 ASP A N 1
ATOM 780 C CA . ASP A 1 100 ? 10.768 27.421 -39.533 1.00 90.06 100 ASP A CA 1
ATOM 781 C C . ASP A 1 100 ? 9.806 26.301 -39.081 1.00 90.06 100 ASP A C 1
ATOM 783 O O . ASP A 1 100 ? 9.482 26.169 -37.899 1.00 90.06 100 ASP A O 1
ATOM 787 N N . HIS A 1 101 ? 9.282 25.494 -40.014 1.00 91.50 101 HIS A N 1
ATOM 788 C CA . HIS A 1 101 ? 8.510 24.297 -39.676 1.00 91.50 101 HIS A CA 1
ATOM 789 C C . HIS A 1 101 ? 9.393 23.179 -39.123 1.00 91.50 101 HIS A C 1
ATOM 791 O O . HIS A 1 101 ? 9.008 22.581 -38.118 1.00 91.50 101 HIS A O 1
ATOM 797 N N . LEU A 1 102 ? 10.555 22.938 -39.739 1.00 92.38 102 LEU A N 1
ATOM 798 C CA . LEU A 1 102 ? 11.536 21.977 -39.246 1.00 92.38 102 LEU A CA 1
ATOM 799 C C . LEU A 1 102 ? 12.045 22.373 -37.857 1.00 92.38 102 LEU A C 1
ATOM 801 O O . LEU A 1 102 ? 11.992 21.554 -36.953 1.00 92.38 102 LEU A O 1
ATOM 805 N N . GLU A 1 103 ? 12.422 23.637 -37.650 1.00 93.12 103 GLU A N 1
ATOM 806 C CA . GLU A 1 103 ? 12.872 24.139 -36.342 1.00 93.12 103 GLU A CA 1
ATOM 807 C C . GLU A 1 103 ? 11.828 23.912 -35.239 1.00 93.12 103 GLU A C 1
ATOM 809 O O . GLU A 1 103 ? 12.166 23.471 -34.142 1.00 93.12 103 GLU A O 1
ATOM 814 N N . ARG A 1 104 ? 10.541 24.154 -35.532 1.00 94.50 104 ARG A N 1
ATOM 815 C CA . ARG A 1 104 ? 9.452 23.867 -34.585 1.00 94.50 104 ARG A CA 1
ATOM 816 C C . ARG A 1 104 ? 9.301 22.374 -34.305 1.00 94.50 104 ARG A C 1
ATOM 818 O O . ARG A 1 104 ? 9.108 22.010 -33.151 1.00 94.50 104 ARG A O 1
ATOM 825 N N . ALA A 1 105 ? 9.377 21.531 -35.335 1.00 93.62 105 ALA A N 1
ATOM 826 C CA . ALA A 1 105 ? 9.266 20.084 -35.176 1.00 93.62 105 ALA A CA 1
ATOM 827 C C . ALA A 1 105 ? 10.425 19.520 -34.338 1.00 93.62 105 ALA A C 1
ATOM 829 O O . ALA A 1 105 ? 10.175 18.787 -33.386 1.00 93.62 105 ALA A O 1
ATOM 830 N N . THR A 1 106 ? 11.661 19.948 -34.612 1.00 93.75 106 THR A N 1
ATOM 831 C CA . THR A 1 106 ? 12.850 19.594 -33.824 1.00 93.75 106 THR A CA 1
ATOM 832 C C . THR A 1 106 ? 12.739 20.068 -32.376 1.00 93.75 106 THR A C 1
ATOM 834 O O . THR A 1 106 ? 13.068 19.319 -31.460 1.00 93.75 106 THR A O 1
ATOM 837 N N . GLY A 1 107 ? 12.213 21.276 -32.137 1.00 94.31 107 GLY A N 1
ATOM 838 C CA . GLY A 1 107 ? 11.931 21.757 -30.780 1.00 94.31 107 GLY A CA 1
ATOM 839 C C . GLY A 1 107 ? 10.949 20.854 -30.027 1.00 94.31 107 GLY A C 1
ATOM 840 O O . GLY A 1 107 ? 11.210 20.476 -28.890 1.00 94.31 107 GLY A O 1
ATOM 841 N N . THR A 1 108 ? 9.861 20.434 -30.679 1.00 94.50 108 THR A N 1
ATOM 842 C CA . THR A 1 108 ? 8.886 19.501 -30.088 1.00 94.50 108 THR A CA 1
ATOM 843 C C . THR A 1 108 ? 9.483 18.116 -29.817 1.00 94.50 108 THR A C 1
ATOM 845 O O . THR A 1 108 ? 9.183 17.525 -28.782 1.00 94.50 108 THR A O 1
ATOM 848 N N . VAL A 1 109 ? 10.333 17.593 -30.709 1.00 94.38 109 VAL A N 1
ATOM 849 C CA . VAL A 1 109 ? 11.048 16.322 -30.487 1.00 94.38 109 VAL A CA 1
ATOM 850 C C . VAL A 1 109 ? 11.989 16.430 -29.288 1.00 94.38 109 VAL A C 1
ATOM 852 O O . VAL A 1 109 ? 11.981 15.538 -28.445 1.00 94.38 109 VAL A O 1
ATOM 855 N N . ALA A 1 110 ? 12.740 17.527 -29.158 1.00 95.62 110 ALA A N 1
ATOM 856 C CA . ALA A 1 110 ? 13.622 17.752 -28.014 1.00 95.62 110 ALA A CA 1
ATOM 857 C C . ALA A 1 110 ? 12.841 17.799 -26.688 1.00 95.62 110 ALA A C 1
ATOM 859 O O . ALA A 1 110 ? 13.173 17.062 -25.762 1.00 95.62 110 ALA A O 1
ATOM 860 N N . GLU A 1 111 ? 11.759 18.583 -26.622 1.00 95.44 111 GLU A N 1
ATOM 861 C CA . GLU A 1 111 ? 10.895 18.676 -25.434 1.00 95.44 111 GLU A CA 1
ATOM 862 C C . GLU A 1 111 ? 10.304 17.312 -25.036 1.00 95.44 111 GLU A C 1
ATOM 864 O O . GLU A 1 111 ? 10.313 16.939 -23.862 1.00 95.44 111 GLU A O 1
ATOM 869 N N . LEU A 1 112 ? 9.802 16.542 -26.007 1.00 94.50 112 LEU A N 1
ATOM 870 C CA . LEU A 1 112 ? 9.221 15.222 -25.749 1.00 94.50 112 LEU A CA 1
ATOM 871 C C . LEU A 1 112 ? 10.278 14.167 -25.410 1.00 94.50 112 LEU A C 1
ATOM 873 O O . LEU A 1 112 ? 9.996 13.271 -24.619 1.00 94.50 112 LEU A O 1
ATOM 877 N N . SER A 1 113 ? 11.485 14.268 -25.969 1.00 94.38 113 SER A N 1
ATOM 878 C CA . SER A 1 113 ? 12.602 13.383 -25.633 1.00 94.38 113 SER A CA 1
ATOM 879 C C . SER A 1 113 ? 13.076 13.616 -24.200 1.00 94.38 113 SER A C 1
ATOM 881 O O . SER A 1 113 ? 13.320 12.649 -23.480 1.00 94.38 113 SER A O 1
ATOM 883 N N . GLU A 1 114 ? 13.175 14.876 -23.766 1.00 95.94 114 GLU A N 1
ATOM 884 C CA . GLU A 1 114 ? 13.488 15.219 -22.374 1.00 95.94 114 GLU A CA 1
ATOM 885 C C . GLU A 1 114 ? 12.396 14.718 -21.422 1.00 95.94 114 GLU A C 1
ATOM 887 O O . GLU A 1 114 ? 12.707 14.107 -20.400 1.00 95.94 114 GLU A O 1
ATOM 892 N N . ALA A 1 115 ? 11.119 14.908 -21.774 1.00 94.06 115 ALA A N 1
ATOM 893 C CA . ALA A 1 115 ? 9.998 14.406 -20.983 1.00 94.06 115 ALA A CA 1
ATOM 894 C C . ALA A 1 115 ? 10.004 12.872 -20.875 1.00 94.06 115 ALA A C 1
ATOM 896 O O . ALA A 1 115 ? 9.856 12.333 -19.781 1.00 94.06 115 ALA A O 1
ATOM 897 N N . TRP A 1 116 ? 10.227 12.164 -21.986 1.00 93.19 116 TRP A N 1
ATOM 898 C CA . TRP A 1 116 ? 10.299 10.702 -21.999 1.00 93.19 116 TRP A CA 1
ATOM 899 C C . TRP A 1 116 ? 11.466 10.175 -21.157 1.00 93.19 116 TRP A C 1
ATOM 901 O O . TRP A 1 116 ? 11.311 9.201 -20.418 1.00 93.19 116 TRP A O 1
ATOM 911 N N . GLN A 1 117 ? 12.626 10.834 -21.219 1.00 93.94 117 GLN A N 1
ATOM 912 C CA . GLN A 1 117 ? 13.767 10.472 -20.386 1.00 93.94 117 GLN A CA 1
ATOM 913 C C . GLN A 1 117 ? 13.491 10.735 -18.898 1.00 93.94 117 GLN A C 1
ATOM 915 O O . GLN A 1 117 ? 13.781 9.873 -18.070 1.00 93.94 117 GLN A O 1
ATOM 920 N N . ALA A 1 118 ? 12.880 11.872 -18.556 1.00 94.19 118 ALA A N 1
ATOM 921 C CA . ALA A 1 118 ? 12.490 12.180 -17.182 1.00 94.19 118 ALA A CA 1
ATOM 922 C C . ALA A 1 118 ? 11.483 11.156 -16.626 1.00 94.19 118 ALA A C 1
ATOM 924 O O . ALA A 1 118 ? 11.639 10.702 -15.495 1.00 94.19 118 ALA A O 1
ATOM 925 N N . GLU A 1 119 ? 10.496 10.731 -17.423 1.00 93.88 119 GLU A N 1
ATOM 926 C CA . GLU A 1 119 ? 9.561 9.662 -17.044 1.00 93.88 119 GLU A CA 1
ATOM 927 C C . GLU A 1 119 ? 10.272 8.317 -16.827 1.00 93.88 119 GLU A C 1
ATOM 929 O O . GLU A 1 119 ? 9.913 7.565 -15.918 1.00 93.88 119 GLU A O 1
ATOM 934 N N . ALA A 1 120 ? 11.281 7.996 -17.643 1.00 93.00 120 ALA A N 1
ATOM 935 C CA . ALA A 1 120 ? 12.069 6.776 -17.487 1.00 93.00 120 ALA A CA 1
ATOM 936 C C . ALA A 1 120 ? 12.923 6.800 -16.207 1.00 93.00 120 ALA A C 1
ATOM 938 O O . ALA A 1 120 ? 12.969 5.806 -15.481 1.00 93.00 120 ALA A O 1
ATOM 939 N N . GLU A 1 121 ? 13.561 7.934 -15.907 1.00 95.12 121 GLU A N 1
ATOM 940 C CA . GLU A 1 121 ? 14.321 8.145 -14.670 1.00 95.12 121 GLU A CA 1
ATOM 941 C C . GLU A 1 121 ? 13.407 8.087 -13.437 1.00 95.12 121 GLU A C 1
ATOM 943 O O . GLU A 1 121 ? 13.730 7.417 -12.454 1.00 95.12 121 GLU A O 1
ATOM 948 N N . GLU A 1 122 ? 12.232 8.716 -13.505 1.00 94.69 122 GLU A N 1
ATOM 949 C CA . GLU A 1 122 ? 11.230 8.664 -12.441 1.00 94.69 122 GLU A CA 1
ATOM 950 C C . GLU A 1 122 ? 10.723 7.238 -12.212 1.00 94.69 122 GLU A C 1
ATOM 952 O O . GLU A 1 122 ? 10.637 6.789 -11.068 1.00 94.69 122 GLU A O 1
ATOM 957 N N . ARG A 1 123 ? 10.434 6.492 -13.284 1.00 93.44 123 ARG A N 1
ATOM 958 C CA . ARG A 1 123 ? 10.031 5.086 -13.190 1.00 93.44 123 ARG A CA 1
ATOM 959 C C . ARG A 1 123 ? 11.104 4.246 -12.503 1.00 93.44 123 ARG A C 1
ATOM 961 O O . ARG A 1 123 ? 10.772 3.499 -11.588 1.00 93.44 123 ARG A O 1
ATOM 968 N N . ALA A 1 124 ? 12.366 4.384 -12.906 1.00 94.00 124 ALA A N 1
ATOM 969 C CA . ALA A 1 124 ? 13.470 3.643 -12.300 1.00 94.00 124 ALA A CA 1
ATOM 970 C C . ALA A 1 124 ? 13.620 3.964 -10.801 1.00 94.00 124 ALA A C 1
ATOM 972 O O . ALA A 1 124 ? 13.758 3.050 -9.989 1.00 94.00 124 ALA A O 1
ATOM 973 N N . ALA A 1 125 ? 13.519 5.243 -10.423 1.00 94.31 125 ALA A N 1
ATOM 974 C CA . ALA A 1 125 ? 13.573 5.664 -9.024 1.00 94.31 125 ALA A CA 1
ATOM 975 C C . ALA A 1 125 ? 12.397 5.110 -8.199 1.00 94.31 125 ALA A C 1
ATOM 977 O O . ALA A 1 125 ? 12.590 4.649 -7.076 1.00 94.31 125 ALA A O 1
ATOM 978 N N . LEU A 1 126 ? 11.181 5.113 -8.756 1.00 92.81 126 LEU A N 1
ATOM 979 C CA . LEU A 1 126 ? 9.996 4.553 -8.102 1.00 92.81 126 LEU A CA 1
ATOM 980 C C . LEU A 1 126 ? 10.068 3.027 -7.972 1.00 92.81 126 LEU A C 1
ATOM 982 O O . LEU A 1 126 ? 9.621 2.482 -6.966 1.00 92.81 126 LEU A O 1
ATOM 986 N N . GLU A 1 127 ? 10.625 2.324 -8.959 1.00 91.81 127 GLU A N 1
ATOM 987 C CA . GLU A 1 127 ? 10.857 0.877 -8.887 1.00 91.81 127 GLU A CA 1
ATOM 988 C C . GLU A 1 127 ? 11.895 0.522 -7.812 1.00 91.81 127 GLU A C 1
ATOM 990 O O . GLU A 1 127 ? 11.685 -0.428 -7.052 1.00 91.81 127 GLU A O 1
ATOM 995 N N . GLU A 1 128 ? 12.973 1.303 -7.697 1.00 92.00 128 GLU A N 1
ATOM 996 C CA . GLU A 1 128 ? 13.961 1.166 -6.621 1.00 92.00 128 GLU A CA 1
ATOM 997 C C . GLU A 1 128 ? 13.325 1.433 -5.250 1.00 92.00 128 GLU A C 1
ATOM 999 O O . GLU A 1 128 ? 13.433 0.605 -4.344 1.00 92.00 128 GLU A O 1
ATOM 1004 N N . GLU A 1 129 ? 12.569 2.525 -5.111 1.00 90.62 129 GLU A N 1
ATOM 1005 C CA . GLU A 1 129 ? 11.856 2.852 -3.875 1.00 90.62 129 GLU A CA 1
ATOM 1006 C C . GLU A 1 129 ? 10.847 1.757 -3.490 1.00 90.62 129 GLU A C 1
ATOM 1008 O O . GLU A 1 129 ? 10.748 1.368 -2.323 1.00 90.62 129 GLU A O 1
ATOM 1013 N N . LEU A 1 130 ? 10.112 1.211 -4.464 1.00 88.81 130 LEU A N 1
ATOM 1014 C CA . LEU A 1 130 ? 9.187 0.101 -4.242 1.00 88.81 130 LEU A CA 1
ATOM 1015 C C . LEU A 1 130 ? 9.928 -1.153 -3.767 1.00 88.81 130 LEU A C 1
ATOM 1017 O O . LEU A 1 130 ? 9.453 -1.841 -2.859 1.00 88.81 130 LEU A O 1
ATOM 1021 N N . ALA A 1 131 ? 11.088 -1.452 -4.354 1.00 84.94 131 ALA A N 1
ATOM 1022 C CA . ALA A 1 131 ? 11.926 -2.568 -3.936 1.00 84.94 131 ALA A CA 1
ATOM 1023 C C . ALA A 1 131 ? 12.437 -2.383 -2.500 1.00 84.94 131 ALA A C 1
ATOM 1025 O O . ALA A 1 131 ? 12.383 -3.331 -1.718 1.00 84.94 131 ALA A O 1
ATOM 1026 N N . GLU A 1 132 ? 12.856 -1.175 -2.117 1.00 86.44 132 GLU A N 1
ATOM 1027 C CA . GLU A 1 132 ? 13.254 -0.856 -0.742 1.00 86.44 132 GLU A CA 1
ATOM 1028 C C . GLU A 1 132 ? 12.098 -1.013 0.251 1.00 86.44 132 GLU A C 1
ATOM 1030 O O . GLU A 1 132 ? 12.272 -1.606 1.318 1.00 86.44 132 GLU A O 1
ATOM 1035 N N . VAL A 1 133 ? 10.906 -0.511 -0.091 1.00 84.81 133 VAL A N 1
ATOM 1036 C CA . VAL A 1 133 ? 9.707 -0.641 0.753 1.00 84.81 133 VAL A CA 1
ATOM 1037 C C . VAL A 1 133 ? 9.334 -2.111 0.930 1.00 84.81 133 VAL A C 1
ATOM 1039 O O . VAL A 1 133 ? 9.067 -2.540 2.052 1.00 84.81 133 VAL A O 1
ATOM 1042 N N . ASN A 1 134 ? 9.386 -2.902 -0.142 1.00 77.19 134 ASN A N 1
ATOM 1043 C CA . ASN A 1 134 ? 9.124 -4.338 -0.082 1.00 77.19 134 ASN A CA 1
ATOM 1044 C C . ASN A 1 134 ? 10.210 -5.091 0.704 1.00 77.19 134 ASN A C 1
ATOM 1046 O O . ASN A 1 134 ? 9.888 -5.986 1.481 1.00 77.19 134 ASN A O 1
ATOM 1050 N N . ALA A 1 135 ? 11.484 -4.710 0.565 1.00 77.31 135 ALA A N 1
ATOM 1051 C CA . ALA A 1 135 ? 12.596 -5.305 1.308 1.00 77.31 135 ALA A CA 1
ATOM 1052 C C . ALA A 1 135 ? 12.545 -4.973 2.808 1.00 77.31 135 ALA A C 1
ATOM 1054 O O . ALA A 1 135 ? 12.876 -5.814 3.644 1.00 77.31 135 ALA A O 1
ATOM 1055 N N . ALA A 1 136 ? 12.088 -3.769 3.166 1.00 70.69 136 ALA A N 1
ATOM 1056 C CA . ALA A 1 136 ? 11.794 -3.394 4.548 1.00 70.69 136 ALA A CA 1
ATOM 1057 C C . ALA A 1 136 ? 10.579 -4.154 5.123 1.00 70.69 136 ALA A C 1
ATOM 1059 O O . ALA A 1 136 ? 10.355 -4.127 6.340 1.00 70.69 136 ALA A O 1
ATOM 1060 N N . GLY A 1 137 ? 9.809 -4.833 4.263 1.00 68.75 137 GLY A N 1
ATOM 1061 C CA . GLY A 1 137 ? 8.598 -5.569 4.602 1.00 68.75 137 GLY A CA 1
ATOM 1062 C C . GLY A 1 137 ? 7.594 -4.697 5.352 1.00 68.75 137 GLY A C 1
ATOM 1063 O O . GLY A 1 137 ? 7.550 -3.480 5.198 1.00 68.75 137 GLY A O 1
ATOM 1064 N N . HIS A 1 138 ? 6.839 -5.317 6.255 1.00 69.81 138 HIS A N 1
ATOM 1065 C CA . HIS A 1 138 ? 5.913 -4.638 7.173 1.00 69.81 138 HIS A CA 1
ATOM 1066 C C . HIS A 1 138 ? 6.620 -3.984 8.376 1.00 69.81 138 HIS A C 1
ATOM 1068 O O . HIS A 1 138 ? 6.037 -3.854 9.452 1.00 69.81 138 HIS A O 1
ATOM 1074 N N . GLY A 1 139 ? 7.922 -3.696 8.278 1.00 71.81 139 GLY A N 1
ATOM 1075 C CA . GLY A 1 139 ? 8.717 -3.230 9.416 1.00 71.81 139 GLY A CA 1
ATOM 1076 C C . GLY A 1 139 ? 8.899 -4.300 10.502 1.00 71.81 139 GLY A C 1
ATOM 1077 O O . GLY A 1 139 ? 9.284 -3.994 11.634 1.00 71.81 139 GLY A O 1
ATOM 1078 N N . VAL A 1 140 ? 8.626 -5.567 10.171 1.00 74.50 140 VAL A N 1
ATOM 1079 C CA . VAL A 1 140 ? 8.753 -6.724 11.061 1.00 74.50 140 VAL A CA 1
ATOM 1080 C C . VAL A 1 140 ? 9.544 -7.826 10.354 1.00 74.50 140 VAL A C 1
ATOM 1082 O O . VAL A 1 140 ? 9.266 -8.112 9.193 1.00 74.50 140 VAL A O 1
ATOM 1085 N N . PRO A 1 141 ? 10.497 -8.489 11.038 1.00 78.81 141 PRO A N 1
ATOM 1086 C CA . PRO A 1 141 ? 11.203 -9.631 10.465 1.00 78.81 141 PRO A CA 1
ATOM 1087 C C . PRO A 1 141 ?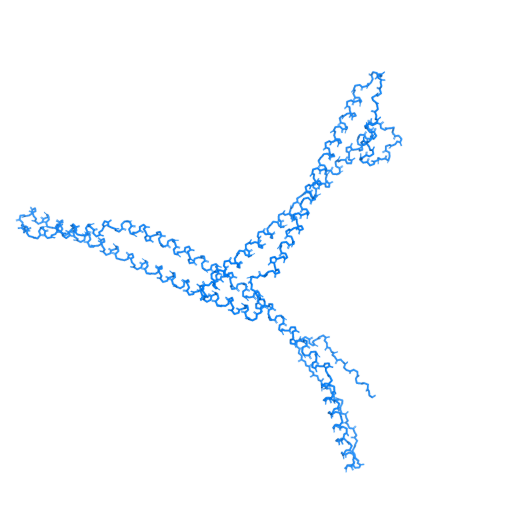 10.246 -10.776 10.109 1.00 78.81 141 PRO A C 1
ATOM 1089 O O . PRO A 1 141 ? 9.428 -11.156 10.952 1.00 78.81 141 PRO A O 1
ATOM 1092 N N . THR A 1 142 ? 10.423 -11.393 8.939 1.00 82.56 142 THR A N 1
ATOM 1093 C CA . THR A 1 142 ? 9.711 -12.599 8.470 1.00 82.56 142 THR A CA 1
ATOM 1094 C C . THR A 1 142 ? 10.129 -13.843 9.260 1.00 82.56 142 THR A C 1
ATOM 1096 O O . THR A 1 142 ? 10.805 -14.748 8.795 1.00 82.56 142 THR A O 1
ATOM 1099 N N . THR A 1 143 ? 9.780 -13.866 10.543 1.00 84.56 143 THR A N 1
ATOM 1100 C CA . THR A 1 143 ? 10.138 -14.930 11.489 1.00 84.56 143 THR A CA 1
ATOM 1101 C C . THR A 1 143 ? 8.950 -15.230 12.394 1.00 84.56 143 THR A C 1
ATOM 1103 O O . THR A 1 143 ? 8.106 -14.361 12.619 1.00 84.56 143 THR A O 1
ATOM 1106 N N . ARG A 1 144 ? 8.922 -16.407 13.036 1.00 83.94 144 ARG A N 1
ATOM 1107 C CA . ARG A 1 144 ? 7.919 -16.730 14.074 1.00 83.94 144 ARG A CA 1
ATOM 1108 C C . ARG A 1 144 ? 7.837 -15.671 15.181 1.00 83.94 144 ARG A C 1
ATOM 1110 O O . ARG A 1 144 ? 6.756 -15.361 15.670 1.00 83.94 144 ARG A O 1
ATOM 1117 N N . LYS A 1 145 ? 8.973 -15.066 15.546 1.00 86.56 145 LYS A N 1
ATOM 1118 C CA . LYS A 1 145 ? 9.032 -13.962 16.517 1.00 86.56 145 LYS A CA 1
ATOM 1119 C C . LYS A 1 145 ? 8.390 -12.681 15.977 1.00 86.56 145 LYS A C 1
ATOM 1121 O O . LYS A 1 145 ? 7.763 -11.951 16.739 1.00 86.56 145 LYS A O 1
ATOM 1126 N N . GLY A 1 146 ? 8.562 -12.395 14.689 1.00 83.81 146 GLY A N 1
ATOM 1127 C CA . GLY A 1 146 ? 7.887 -11.291 14.013 1.00 83.81 146 GLY A CA 1
ATOM 1128 C C . GLY A 1 146 ? 6.374 -11.486 13.955 1.00 83.81 146 GLY A C 1
ATOM 1129 O O . GLY A 1 146 ? 5.631 -10.597 14.360 1.00 83.81 146 GLY A O 1
ATOM 1130 N N . LEU A 1 147 ? 5.923 -12.685 13.581 1.00 85.75 147 LEU A N 1
ATOM 1131 C CA . LEU A 1 147 ? 4.505 -13.052 13.585 1.00 85.75 147 LEU A CA 1
ATOM 1132 C C . LEU A 1 147 ? 3.871 -12.913 14.980 1.00 85.75 147 LEU A C 1
ATOM 1134 O O . LEU A 1 147 ? 2.768 -12.382 15.116 1.00 85.75 147 LEU A O 1
ATOM 1138 N N . ALA A 1 148 ? 4.588 -13.315 16.035 1.00 87.31 148 ALA A N 1
ATOM 1139 C CA . ALA A 1 148 ? 4.139 -13.118 17.413 1.00 87.31 148 ALA A CA 1
ATOM 1140 C C . ALA A 1 148 ? 3.960 -11.628 17.758 1.00 87.31 148 ALA A C 1
ATOM 1142 O O . ALA A 1 148 ? 2.943 -11.259 18.333 1.00 87.31 148 ALA A O 1
ATOM 1143 N N . ARG A 1 149 ? 4.885 -10.750 17.334 1.00 87.00 149 ARG A N 1
ATOM 1144 C CA . ARG A 1 149 ? 4.751 -9.293 17.536 1.00 87.00 149 ARG A CA 1
ATOM 1145 C C . ARG A 1 149 ? 3.524 -8.711 16.836 1.00 87.00 149 ARG A C 1
ATOM 1147 O O . ARG A 1 149 ? 2.855 -7.860 17.414 1.00 87.00 149 ARG A O 1
ATOM 1154 N N . LEU A 1 150 ? 3.223 -9.164 15.617 1.00 87.62 150 LEU A N 1
ATOM 1155 C CA . LEU A 1 150 ? 2.013 -8.753 14.894 1.00 87.62 150 LEU A CA 1
ATOM 1156 C C . LEU A 1 150 ? 0.751 -9.230 15.620 1.00 87.62 150 LEU A C 1
ATOM 1158 O O . LEU A 1 150 ? -0.181 -8.454 15.813 1.00 87.62 150 LEU A O 1
ATOM 1162 N N . THR A 1 151 ? 0.756 -10.472 16.101 1.00 90.19 151 THR A N 1
ATOM 1163 C CA . THR A 1 151 ? -0.356 -11.049 16.872 1.00 90.19 151 THR A CA 1
ATOM 1164 C C . THR A 1 151 ? -0.600 -10.279 18.175 1.00 90.19 151 THR A C 1
ATOM 1166 O O . THR A 1 151 ? -1.743 -9.942 18.490 1.00 90.19 151 THR A O 1
ATOM 1169 N N . ASP A 1 152 ? 0.466 -9.931 18.900 1.00 89.69 152 ASP A N 1
ATOM 1170 C CA . ASP A 1 152 ? 0.394 -9.111 20.113 1.00 89.69 152 ASP A CA 1
ATOM 1171 C C . ASP A 1 152 ? -0.145 -7.702 19.812 1.00 89.69 152 ASP A C 1
ATOM 1173 O O . ASP A 1 152 ? -0.951 -7.162 20.575 1.00 89.69 152 ASP A O 1
ATOM 1177 N N . ALA A 1 153 ? 0.254 -7.107 18.683 1.00 88.06 153 ALA A N 1
ATOM 1178 C CA . ALA A 1 153 ? -0.239 -5.800 18.262 1.00 88.06 153 ALA A CA 1
ATOM 1179 C C . ALA A 1 153 ? -1.736 -5.822 17.910 1.00 88.06 153 ALA A C 1
ATOM 1181 O O . ALA A 1 153 ? -2.473 -4.941 18.360 1.00 88.06 153 ALA A O 1
ATOM 1182 N N . ILE A 1 154 ? -2.199 -6.855 17.193 1.00 91.62 154 ILE A N 1
ATOM 1183 C CA . ILE A 1 154 ? -3.623 -7.081 16.892 1.00 91.62 154 ILE A CA 1
ATOM 1184 C C . ILE A 1 154 ? -4.419 -7.217 18.191 1.00 91.62 154 ILE A C 1
ATOM 1186 O O . ILE A 1 154 ? -5.447 -6.561 18.366 1.00 91.62 154 ILE A O 1
ATOM 1190 N N . ALA A 1 155 ? -3.941 -8.035 19.133 1.00 91.38 155 ALA A N 1
ATOM 1191 C CA . ALA A 1 155 ? -4.593 -8.212 20.427 1.00 91.38 155 ALA A CA 1
ATOM 1192 C C . ALA A 1 155 ? -4.674 -6.888 21.209 1.00 91.38 155 ALA A C 1
ATOM 1194 O O . ALA A 1 155 ? -5.723 -6.562 21.770 1.00 91.38 155 ALA A O 1
ATOM 1195 N N . GLY A 1 156 ? -3.600 -6.091 21.193 1.00 88.44 156 GLY A N 1
ATOM 1196 C CA . GLY A 1 156 ? -3.563 -4.764 21.805 1.00 88.44 156 GLY A CA 1
ATOM 1197 C C . GLY A 1 156 ? -4.577 -3.788 21.199 1.00 88.44 156 GLY A C 1
ATOM 1198 O O . GLY A 1 156 ? -5.291 -3.112 21.943 1.00 88.44 156 GLY A O 1
ATOM 1199 N N . GLN A 1 157 ? -4.691 -3.740 19.868 1.00 89.06 157 GLN A N 1
ATOM 1200 C CA . GLN A 1 157 ? -5.676 -2.884 19.199 1.00 89.06 157 GLN A CA 1
ATOM 1201 C C . GLN A 1 157 ? -7.115 -3.356 19.418 1.00 89.06 157 GLN A C 1
ATOM 1203 O O . GLN A 1 157 ? -7.981 -2.527 19.684 1.00 89.06 157 GLN A O 1
ATOM 1208 N N . ARG A 1 158 ? -7.378 -4.668 19.413 1.00 93.12 158 ARG A N 1
ATOM 1209 C CA . ARG A 1 158 ? -8.702 -5.222 19.752 1.00 93.12 158 ARG A CA 1
ATOM 1210 C C . ARG A 1 158 ? -9.120 -4.869 21.181 1.00 93.12 158 ARG A C 1
ATOM 1212 O O . ARG A 1 158 ? -10.277 -4.526 21.411 1.00 93.12 158 ARG A O 1
ATOM 1219 N N . ALA A 1 159 ? -8.186 -4.897 22.133 1.00 91.94 159 ALA A N 1
ATOM 1220 C CA . ALA A 1 159 ? -8.450 -4.473 23.507 1.00 91.94 159 ALA A CA 1
ATOM 1221 C C . ALA A 1 159 ? -8.743 -2.964 23.612 1.00 91.94 159 ALA A C 1
ATOM 1223 O O . ALA A 1 159 ? -9.584 -2.548 24.407 1.00 91.94 159 ALA A O 1
ATOM 1224 N N . GLU A 1 160 ? -8.069 -2.125 22.820 1.00 87.88 160 GLU A N 1
ATOM 1225 C CA . GLU A 1 160 ? -8.390 -0.695 22.732 1.00 87.88 160 GLU A CA 1
ATOM 1226 C C . GLU A 1 160 ? -9.758 -0.452 22.080 1.00 87.88 160 GLU A C 1
ATOM 1228 O O . GLU A 1 160 ? -10.544 0.325 22.616 1.00 87.88 160 GLU A O 1
ATOM 1233 N N . LEU A 1 161 ? -10.081 -1.156 20.993 1.00 91.50 161 LEU A N 1
ATOM 1234 C CA . LEU A 1 161 ? -11.380 -1.067 20.324 1.00 91.50 161 LEU A CA 1
ATOM 1235 C C . LEU A 1 161 ? -12.522 -1.459 21.269 1.00 91.50 161 LEU A C 1
ATOM 1237 O O . LEU A 1 161 ? -13.518 -0.749 21.354 1.00 91.50 161 LEU A O 1
ATOM 1241 N N . ALA A 1 162 ? -12.352 -2.531 22.048 1.00 92.62 162 ALA A N 1
ATOM 1242 C CA . ALA A 1 162 ? -13.326 -2.927 23.062 1.00 92.62 162 ALA A CA 1
ATOM 1243 C C . ALA A 1 162 ? -13.553 -1.826 24.116 1.00 92.62 162 ALA A C 1
ATOM 1245 O O . ALA A 1 162 ? -14.692 -1.572 24.498 1.00 92.62 162 ALA A O 1
ATOM 1246 N N . ARG A 1 163 ? -12.491 -1.128 24.550 1.00 91.06 163 ARG A N 1
ATOM 1247 C CA . ARG A 1 163 ? -12.607 0.014 25.477 1.00 91.06 163 ARG A CA 1
ATOM 1248 C C . ARG A 1 163 ? -13.339 1.203 24.853 1.00 91.06 163 ARG A C 1
ATOM 1250 O O . ARG A 1 163 ? -14.138 1.834 25.535 1.00 91.06 163 ARG A O 1
ATOM 1257 N N . VAL A 1 164 ? -13.082 1.502 23.579 1.00 89.56 164 VAL A N 1
ATOM 1258 C CA . VAL A 1 164 ? -13.781 2.574 22.848 1.00 89.56 164 VAL A CA 1
ATOM 1259 C C . VAL A 1 164 ? -15.261 2.238 22.667 1.00 89.56 164 VAL A C 1
ATOM 1261 O O . VAL A 1 164 ? -16.103 3.085 22.942 1.00 89.56 164 VAL A O 1
ATOM 1264 N N . ASN A 1 165 ? -15.583 1.001 22.290 1.00 91.31 165 ASN A N 1
ATOM 1265 C CA . ASN A 1 165 ? -16.966 0.549 22.138 1.00 91.31 165 ASN A CA 1
ATOM 1266 C C . ASN A 1 165 ? -17.725 0.566 23.469 1.00 91.31 165 ASN A C 1
ATOM 1268 O O . ASN A 1 165 ? -18.887 0.959 23.499 1.00 91.31 165 ASN A O 1
ATOM 1272 N N . GLN A 1 166 ? -17.067 0.206 24.577 1.00 91.19 166 GLN A N 1
ATOM 1273 C CA . GLN A 1 166 ? -17.666 0.356 25.902 1.00 91.19 166 GLN A CA 1
ATOM 1274 C C . GLN A 1 166 ? -17.947 1.830 26.222 1.00 91.19 166 GLN A C 1
ATOM 1276 O O . GLN A 1 166 ? -19.039 2.152 26.669 1.00 91.19 166 GLN A O 1
ATOM 1281 N N . ALA A 1 167 ? -17.003 2.734 25.941 1.00 85.62 167 ALA A N 1
ATOM 1282 C CA . ALA A 1 167 ? -17.203 4.166 26.166 1.00 85.62 167 ALA A CA 1
ATOM 1283 C C . ALA A 1 167 ? -18.332 4.761 25.300 1.00 85.62 167 ALA A C 1
ATOM 1285 O O . ALA A 1 167 ? -19.034 5.659 25.758 1.00 85.62 167 ALA A O 1
ATOM 1286 N N . LEU A 1 168 ? -18.520 4.265 24.071 1.00 87.38 168 LEU A N 1
ATOM 1287 C CA . LEU A 1 168 ? -19.666 4.618 23.225 1.00 87.38 168 LEU A CA 1
ATOM 1288 C C . LEU A 1 168 ? -20.987 4.154 23.856 1.00 87.38 168 LEU A C 1
ATOM 1290 O O . LEU A 1 168 ? -21.895 4.966 24.012 1.00 87.38 168 LEU A O 1
ATOM 1294 N N . ALA A 1 169 ? -21.064 2.900 24.308 1.00 86.25 169 ALA A N 1
ATOM 1295 C CA . ALA A 1 169 ? -22.252 2.371 24.983 1.00 86.25 169 ALA A CA 1
ATOM 1296 C C . ALA A 1 169 ? -22.580 3.135 26.287 1.00 86.25 169 ALA A C 1
ATOM 1298 O O . ALA A 1 169 ? -23.742 3.420 26.592 1.00 86.25 169 ALA A O 1
ATOM 1299 N N . ASP A 1 170 ? -21.554 3.522 27.050 1.00 83.38 170 ASP A N 1
ATOM 1300 C CA . ASP A 1 170 ? -21.719 4.320 28.268 1.00 83.38 170 ASP A CA 1
ATOM 1301 C C . ASP A 1 170 ? -22.259 5.735 27.952 1.00 83.38 170 ASP A C 1
ATOM 1303 O O . ASP A 1 170 ? -23.059 6.282 28.711 1.00 83.38 170 ASP A O 1
ATOM 1307 N N . LEU A 1 171 ? -21.883 6.331 26.812 1.00 78.94 171 LEU A N 1
ATOM 1308 C CA . LEU A 1 171 ? -22.427 7.621 26.364 1.00 78.94 171 LEU A CA 1
ATOM 1309 C C . LEU A 1 171 ? -23.890 7.525 25.908 1.00 78.94 171 LEU A C 1
ATOM 1311 O O . LEU A 1 171 ? -24.680 8.404 26.256 1.00 78.94 171 LEU A O 1
ATOM 1315 N N . GLU A 1 172 ? -24.266 6.464 25.191 1.00 76.62 172 GLU A N 1
ATOM 1316 C CA . GLU A 1 172 ? -25.657 6.216 24.769 1.00 76.62 172 GLU A CA 1
ATOM 1317 C C . GLU A 1 172 ? -26.594 6.035 25.977 1.00 76.62 172 GLU A C 1
ATOM 1319 O O . GLU A 1 172 ? -27.727 6.516 25.992 1.00 76.62 172 GLU A O 1
ATOM 1324 N N . THR A 1 173 ? -26.113 5.380 27.038 1.00 68.62 173 THR A N 1
ATOM 1325 C CA . THR A 1 173 ? -26.874 5.214 28.290 1.00 68.62 173 THR A CA 1
ATOM 1326 C C . THR A 1 173 ? -26.934 6.493 29.133 1.00 68.62 173 THR A C 1
ATOM 1328 O O . THR A 1 173 ? -27.968 6.768 29.752 1.00 68.62 173 THR A O 1
ATOM 1331 N N . GLY A 1 174 ? -25.880 7.316 29.108 1.00 61.75 174 GLY A N 1
ATOM 1332 C CA . GLY A 1 174 ? -25.838 8.637 29.745 1.00 61.75 174 GLY A CA 1
ATOM 1333 C C . GLY A 1 174 ? -26.782 9.672 29.115 1.00 61.75 174 GLY A C 1
ATOM 1334 O O . GLY A 1 174 ? -27.250 10.580 29.802 1.00 61.75 174 GLY A O 1
ATOM 1335 N N . GLU A 1 175 ? -27.155 9.515 27.840 1.00 57.44 175 GLU A N 1
ATOM 1336 C CA . GLU A 1 175 ? -28.230 10.304 27.216 1.00 57.44 175 GLU A CA 1
ATOM 1337 C C . GLU A 1 175 ? -29.598 10.085 27.893 1.00 57.44 175 GLU A C 1
ATOM 1339 O O . GLU A 1 175 ? -30.453 10.979 27.863 1.00 57.44 175 GLU A O 1
ATOM 1344 N N . SER A 1 176 ? -29.796 8.959 28.595 1.00 53.78 176 SER A N 1
ATOM 1345 C CA . SER A 1 176 ? -31.026 8.706 29.358 1.00 53.78 176 SER A CA 1
ATOM 1346 C C . SER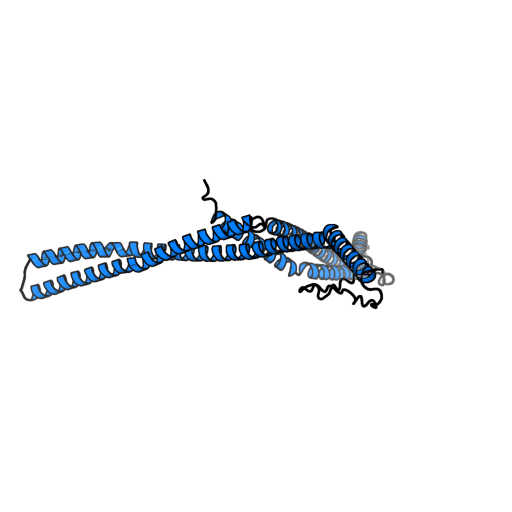 A 1 176 ? -31.185 9.637 30.574 1.00 53.78 176 SER A C 1
ATOM 1348 O O . SER A 1 176 ? -32.310 10.033 30.893 1.00 53.78 176 SER A O 1
ATOM 1350 N N . ASP A 1 177 ? -30.082 10.104 31.175 1.00 59.06 177 ASP A N 1
ATOM 1351 C CA . ASP A 1 177 ? -30.114 11.056 32.298 1.00 59.06 177 ASP A CA 1
ATOM 1352 C C . ASP A 1 177 ? -30.583 12.452 31.852 1.00 59.06 177 ASP A C 1
ATOM 1354 O O . ASP A 1 177 ? -31.262 13.167 32.597 1.00 59.06 177 ASP A O 1
ATOM 1358 N N . ALA A 1 178 ? -30.292 12.842 30.605 1.00 60.72 178 ALA A N 1
ATOM 1359 C CA . ALA A 1 178 ? -30.807 14.080 30.022 1.00 60.72 178 ALA A CA 1
ATOM 1360 C C . ALA A 1 178 ? -32.324 14.000 29.762 1.00 60.72 178 ALA A C 1
ATOM 1362 O O . ALA A 1 178 ? -33.039 14.983 29.978 1.00 60.72 178 ALA A O 1
ATOM 1363 N N . GLY A 1 179 ? -32.826 12.826 29.359 1.00 63.34 179 GLY A N 1
ATOM 1364 C CA . GLY A 1 179 ? -34.262 12.549 29.249 1.00 63.34 179 GLY A CA 1
ATOM 1365 C C . GLY A 1 179 ? -34.978 12.619 30.602 1.00 63.34 179 GLY A C 1
ATOM 1366 O O . GLY A 1 179 ? -36.046 13.225 30.704 1.00 63.34 179 GLY A O 1
ATOM 1367 N N . ALA A 1 180 ? -34.360 12.090 31.662 1.00 68.06 180 ALA A N 1
ATOM 1368 C CA . ALA A 1 180 ? -34.885 12.180 33.024 1.00 68.06 180 ALA A CA 1
ATOM 1369 C C . ALA A 1 180 ? -34.960 13.634 33.528 1.00 68.06 180 ALA A C 1
ATOM 1371 O O . ALA A 1 180 ? -35.975 14.040 34.093 1.00 68.06 180 ALA A O 1
ATOM 1372 N N . ALA A 1 181 ? -33.937 14.454 33.262 1.00 68.75 181 ALA A N 1
ATOM 1373 C CA . ALA A 1 181 ? -33.939 15.873 33.624 1.00 68.75 181 ALA A CA 1
ATOM 1374 C C . ALA A 1 181 ? -35.013 16.689 32.873 1.00 68.75 181 ALA A C 1
ATOM 1376 O O . ALA A 1 181 ? -35.590 17.619 33.441 1.00 68.75 181 ALA A O 1
ATOM 1377 N N . ALA A 1 182 ? -35.305 16.340 31.614 1.00 70.69 182 ALA A N 1
ATOM 1378 C CA . ALA A 1 182 ? -36.386 16.952 30.840 1.00 70.69 182 ALA A CA 1
ATOM 1379 C C . ALA A 1 182 ? -37.774 16.560 31.379 1.00 70.69 182 ALA A C 1
ATOM 1381 O O . ALA A 1 182 ? -38.630 17.429 31.543 1.00 70.69 182 ALA A O 1
ATOM 1382 N N . ALA A 1 183 ? -37.971 15.287 31.737 1.00 77.00 183 ALA A N 1
ATOM 1383 C CA . ALA A 1 183 ? -39.205 14.817 32.367 1.00 77.00 183 ALA A CA 1
ATOM 1384 C C . ALA A 1 183 ? -39.428 15.442 33.761 1.00 77.00 183 ALA A C 1
ATOM 1386 O O . ALA A 1 183 ? -40.549 15.824 34.094 1.00 77.00 183 ALA A O 1
ATOM 1387 N N . GLU A 1 184 ? -38.367 15.615 34.566 1.00 78.94 184 GLU A N 1
ATOM 1388 C CA . GLU A 1 184 ? -38.431 16.347 35.844 1.00 78.94 184 GLU A CA 1
ATOM 1389 C C . GLU A 1 184 ? -38.848 17.814 35.648 1.00 78.94 184 GLU A C 1
ATOM 1391 O O . GLU A 1 184 ? -39.605 18.353 36.459 1.00 78.94 184 GLU A O 1
ATOM 1396 N N . LEU A 1 185 ? -38.373 18.468 34.581 1.00 81.00 185 LEU A N 1
ATOM 1397 C CA . LEU A 1 185 ? -38.748 19.843 34.249 1.00 81.00 185 LEU A CA 1
ATOM 1398 C C . LEU A 1 185 ? -40.219 19.950 33.834 1.00 81.00 185 LEU A C 1
ATOM 1400 O O . LEU A 1 185 ? -40.908 20.848 34.316 1.00 81.00 185 LEU A O 1
ATOM 1404 N N . GLU A 1 186 ? -40.694 19.049 32.975 1.00 83.00 186 GLU A N 1
ATOM 1405 C CA . GLU A 1 186 ? -42.092 19.012 32.532 1.00 83.00 186 GLU A CA 1
ATOM 1406 C C . GLU A 1 186 ? -43.036 18.758 33.714 1.00 83.00 186 GLU A C 1
ATOM 1408 O O . GLU A 1 186 ? -43.986 19.510 33.919 1.00 83.00 186 GLU A O 1
ATOM 1413 N N . ALA A 1 187 ? -42.710 17.791 34.577 1.00 82.88 187 ALA A N 1
ATOM 1414 C CA . ALA A 1 187 ? -43.478 17.517 35.790 1.00 82.88 187 ALA A CA 1
ATOM 1415 C C . ALA A 1 187 ? -43.480 18.702 36.777 1.00 82.88 187 ALA A C 1
ATOM 1417 O O . ALA A 1 187 ? -44.505 19.001 37.394 1.00 82.88 187 ALA A O 1
ATOM 1418 N N . ALA A 1 188 ? -42.349 19.399 36.935 1.00 80.25 188 ALA A N 1
ATOM 1419 C CA . ALA A 1 188 ? -42.266 20.584 37.789 1.00 80.25 188 ALA A CA 1
ATOM 1420 C C . ALA A 1 188 ? -43.040 21.781 37.212 1.00 80.25 188 ALA A C 1
ATOM 1422 O O . ALA A 1 188 ? -43.609 22.556 37.980 1.00 80.25 188 ALA A O 1
ATOM 1423 N N . GLN A 1 189 ? -43.076 21.928 35.884 1.00 80.88 189 GLN A N 1
ATOM 1424 C CA . GLN A 1 189 ? -43.847 22.965 35.200 1.00 80.88 189 GLN A CA 1
ATOM 1425 C C . GLN A 1 189 ? -45.349 22.688 35.313 1.00 80.88 189 GLN A C 1
ATOM 1427 O O . GLN A 1 189 ? -46.080 23.566 35.761 1.00 80.88 189 GLN A O 1
ATOM 1432 N N . GLN A 1 190 ? -45.778 21.449 35.052 1.00 86.06 190 GLN A N 1
ATOM 1433 C CA . GLN A 1 190 ? -47.168 21.022 35.215 1.00 86.06 190 GLN A CA 1
ATOM 1434 C C . GLN A 1 190 ? -47.677 21.299 36.635 1.00 86.06 190 GLN A C 1
ATOM 1436 O O . GLN A 1 190 ? -48.759 21.840 36.815 1.00 86.06 190 GLN A O 1
ATOM 1441 N N . ARG A 1 191 ? -46.858 21.023 37.658 1.00 83.56 191 ARG A N 1
ATOM 1442 C CA . ARG A 1 191 ? -47.223 21.282 39.058 1.00 83.56 191 ARG A CA 1
ATOM 1443 C C . ARG A 1 191 ? -47.384 22.772 39.380 1.00 83.56 191 ARG A C 1
ATOM 1445 O O . ARG A 1 191 ? -48.188 23.119 40.239 1.00 83.56 191 ARG A O 1
ATOM 1452 N N . VAL A 1 192 ? -46.615 23.651 38.735 1.00 81.31 192 VAL A N 1
ATOM 1453 C CA . VAL A 1 192 ? -46.785 25.108 38.871 1.00 81.31 192 VAL A CA 1
ATOM 1454 C C . VAL A 1 192 ? -48.051 25.573 38.152 1.00 81.31 192 VAL A C 1
ATOM 1456 O O . VAL A 1 192 ? -48.777 26.400 38.699 1.00 81.31 192 VAL A O 1
ATOM 1459 N N . ASP A 1 193 ? -48.346 25.010 36.983 1.00 83.88 193 ASP A N 1
ATOM 1460 C CA . ASP A 1 193 ? -49.539 25.344 36.201 1.00 83.88 193 ASP A CA 1
ATOM 1461 C C . ASP A 1 193 ? -50.827 24.877 36.911 1.00 83.88 193 ASP A C 1
ATOM 1463 O O . ASP A 1 193 ? -51.795 25.635 36.997 1.00 83.88 193 ASP A O 1
ATOM 1467 N N . ASP A 1 194 ? -50.813 23.684 37.515 1.00 82.62 194 ASP A N 1
ATOM 1468 C CA . ASP A 1 194 ? -51.923 23.143 38.311 1.00 82.62 194 ASP A CA 1
ATOM 1469 C C . ASP A 1 194 ? -52.199 24.004 39.561 1.00 82.62 194 ASP A C 1
ATOM 1471 O O . ASP A 1 194 ? -53.352 24.292 39.885 1.00 82.62 194 ASP A O 1
ATOM 1475 N N . LEU A 1 195 ? -51.147 24.475 40.246 1.00 79.56 195 LEU A N 1
ATOM 1476 C CA . LEU A 1 195 ? -51.278 25.371 41.404 1.00 79.56 195 LEU A CA 1
ATOM 1477 C C . LEU A 1 195 ? -51.750 26.779 41.011 1.00 79.56 195 LEU A C 1
ATOM 1479 O O . LEU A 1 195 ? -52.494 27.400 41.767 1.00 79.56 195 LEU A O 1
ATOM 1483 N N . ALA A 1 196 ? -51.363 27.279 39.835 1.00 75.81 196 ALA A N 1
ATOM 1484 C CA . ALA A 1 196 ? -51.872 28.544 39.304 1.00 75.81 196 ALA A CA 1
ATOM 1485 C C . ALA A 1 196 ? -53.363 28.443 38.927 1.00 75.81 196 ALA A C 1
ATOM 1487 O O . ALA A 1 196 ? -54.128 29.389 39.125 1.00 75.81 196 ALA A O 1
ATOM 1488 N N . ALA A 1 197 ? -53.798 27.282 38.427 1.00 79.19 197 ALA A N 1
ATOM 148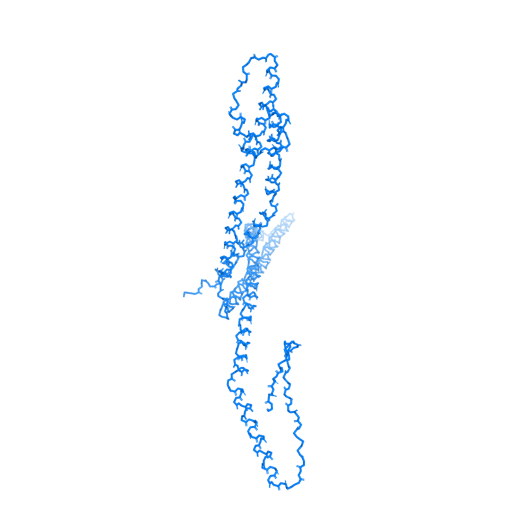9 C CA . ALA A 1 197 ? -55.208 27.001 38.181 1.00 79.19 197 ALA A CA 1
ATOM 1490 C C . ALA A 1 197 ? -56.018 26.911 39.491 1.00 79.19 197 ALA A C 1
ATOM 1492 O O . ALA A 1 197 ? -57.115 27.465 39.560 1.00 79.19 197 ALA A O 1
ATOM 1493 N N . ALA A 1 198 ? -55.473 26.277 40.537 1.00 74.62 198 ALA A N 1
ATOM 1494 C CA . ALA A 1 198 ? -56.087 26.227 41.869 1.00 74.62 198 ALA A CA 1
ATOM 1495 C C . ALA A 1 198 ? -56.179 27.620 42.527 1.00 74.62 198 ALA A C 1
ATOM 1497 O O . ALA A 1 198 ? -57.207 27.973 43.110 1.00 74.62 198 ALA A O 1
ATOM 1498 N N . GLU A 1 199 ? -55.160 28.464 42.341 1.00 75.81 199 GLU A N 1
ATOM 1499 C CA . GLU A 1 199 ? -55.177 29.855 42.803 1.00 75.81 199 GLU A CA 1
ATOM 1500 C C . GLU A 1 199 ? -56.284 30.679 42.134 1.00 75.81 199 GLU A C 1
ATOM 1502 O O . GLU A 1 199 ? -56.985 31.434 42.808 1.00 75.81 199 GLU A O 1
ATOM 1507 N N . ALA A 1 200 ? -56.517 30.487 40.831 1.00 74.81 200 ALA A N 1
ATOM 1508 C CA . ALA A 1 200 ? -57.616 31.139 40.115 1.00 74.81 200 ALA A CA 1
ATOM 1509 C C . ALA A 1 200 ? -59.011 30.726 40.633 1.00 74.81 200 ALA A C 1
ATOM 1511 O O . ALA A 1 200 ? -59.979 31.469 40.454 1.00 74.81 200 ALA A O 1
ATOM 1512 N N . LEU A 1 201 ? -59.112 29.566 41.293 1.00 78.25 201 LEU A N 1
ATOM 1513 C CA . LEU A 1 201 ? -60.319 29.076 41.964 1.00 78.25 201 LEU A CA 1
ATOM 1514 C C . LEU A 1 201 ? -60.421 29.529 43.434 1.00 78.25 201 LEU A C 1
ATOM 1516 O O . LEU A 1 201 ? -61.439 29.276 44.077 1.00 78.25 201 LEU A O 1
ATOM 1520 N N . GLY A 1 202 ? -59.418 30.248 43.953 1.00 70.62 202 GLY A N 1
ATOM 1521 C CA . GLY A 1 202 ? -59.395 30.787 45.316 1.00 70.62 202 GLY A CA 1
ATOM 1522 C C . GLY A 1 202 ? -58.905 29.807 46.388 1.00 70.62 202 GLY A C 1
ATOM 1523 O O . GLY A 1 202 ? -59.024 30.103 47.577 1.00 70.62 202 GLY A O 1
ATOM 1524 N N . GLU A 1 203 ? -58.346 28.664 45.989 1.00 65.06 203 GLU A N 1
ATOM 1525 C CA . GLU A 1 203 ? -57.766 27.654 46.878 1.00 65.06 203 GLU A CA 1
ATOM 1526 C C . GLU A 1 203 ? -56.244 27.847 46.914 1.00 65.06 203 GLU A C 1
ATOM 1528 O O . GLU A 1 203 ? -55.518 27.317 46.076 1.00 65.06 203 GLU A O 1
ATOM 1533 N N . VAL A 1 204 ? -55.750 28.677 47.842 1.00 60.19 204 VAL A N 1
ATOM 1534 C CA . VAL A 1 204 ? -54.329 29.065 47.876 1.00 60.19 204 VAL A CA 1
ATOM 1535 C C . VAL A 1 204 ? -53.644 28.567 49.142 1.00 60.19 204 VAL A C 1
ATOM 1537 O O . VAL A 1 204 ? -53.967 29.004 50.246 1.00 60.19 204 VAL A O 1
ATOM 1540 N N . ASP A 1 205 ? -52.634 27.718 48.962 1.00 77.62 205 ASP A N 1
ATOM 1541 C CA . ASP A 1 205 ? -51.587 27.476 49.953 1.00 77.62 205 ASP A CA 1
ATOM 1542 C C . ASP A 1 205 ? -50.271 28.103 49.460 1.00 77.62 205 ASP A C 1
ATOM 1544 O O . ASP A 1 205 ? -49.582 27.585 48.575 1.00 77.62 205 ASP A O 1
ATOM 1548 N N . GLU A 1 206 ? -49.908 29.249 50.043 1.00 76.25 206 GLU A N 1
ATOM 1549 C CA . GLU A 1 206 ? -48.678 29.972 49.702 1.00 76.25 206 GLU A CA 1
ATOM 1550 C C . GLU A 1 206 ? -47.405 29.137 49.937 1.00 76.25 206 GLU A C 1
ATOM 1552 O O . GLU A 1 206 ? -46.374 29.381 49.298 1.00 76.25 206 GLU A O 1
ATOM 1557 N N . ALA A 1 207 ? -47.437 28.165 50.857 1.00 80.69 207 ALA A N 1
ATOM 1558 C CA . ALA A 1 207 ? -46.290 27.305 51.125 1.00 80.69 207 ALA A CA 1
ATOM 1559 C C . ALA A 1 207 ? -46.057 26.319 49.970 1.00 80.69 207 ALA A C 1
ATOM 1561 O O . ALA A 1 207 ? -44.909 26.121 49.555 1.00 80.69 207 ALA A O 1
ATOM 1562 N N . GLU A 1 208 ? -47.128 25.761 49.401 1.00 79.94 208 GLU A N 1
ATOM 1563 C CA . GLU A 1 208 ? -47.047 24.859 48.248 1.00 79.94 208 GLU A CA 1
ATOM 1564 C C . GLU A 1 208 ? -46.610 25.585 46.972 1.00 79.94 208 GLU A C 1
ATOM 1566 O O . GLU A 1 208 ? -45.762 25.072 46.236 1.00 79.94 208 GLU A O 1
ATOM 1571 N N . GLN A 1 209 ? -47.074 26.818 46.751 1.00 80.56 209 GLN A N 1
ATOM 1572 C CA . GLN A 1 209 ? -46.631 27.639 45.619 1.00 80.56 209 GLN A CA 1
ATOM 1573 C C . GLN A 1 209 ? -45.131 27.959 45.675 1.00 80.56 209 GLN A C 1
ATOM 1575 O O . GLN A 1 209 ? -44.416 27.820 44.677 1.00 80.56 209 GLN A O 1
ATOM 1580 N N . ARG A 1 210 ? -44.611 28.334 46.852 1.00 80.00 210 ARG A N 1
ATOM 1581 C CA . ARG A 1 210 ? -43.170 28.591 47.034 1.00 80.00 210 ARG A CA 1
ATOM 1582 C C . ARG A 1 210 ? -42.338 27.323 46.842 1.00 80.00 210 ARG A C 1
ATOM 1584 O O . ARG A 1 210 ? -41.255 27.388 46.250 1.00 80.00 210 ARG A O 1
ATOM 1591 N N . ALA A 1 211 ? -42.832 26.170 47.296 1.00 81.62 211 ALA A N 1
ATOM 1592 C CA . ALA A 1 211 ? -42.174 24.883 47.087 1.00 81.62 211 ALA A CA 1
ATOM 1593 C C . ALA A 1 211 ? -42.130 24.497 45.597 1.00 81.62 211 ALA A C 1
ATOM 1595 O O . ALA A 1 211 ? -41.067 24.116 45.099 1.00 81.62 211 ALA A O 1
ATOM 1596 N N . ALA A 1 212 ? -43.235 24.668 44.865 1.00 78.50 212 ALA A N 1
ATOM 1597 C CA . ALA A 1 212 ? -43.314 24.381 43.434 1.00 78.50 212 ALA A CA 1
ATOM 1598 C C . ALA A 1 212 ? -42.434 25.321 42.593 1.00 78.50 212 ALA A C 1
ATOM 1600 O O . ALA A 1 212 ? -41.681 24.854 41.739 1.00 78.50 212 ALA A O 1
ATOM 1601 N N . ALA A 1 213 ? -42.417 26.625 42.891 1.00 80.12 213 ALA A N 1
ATOM 1602 C CA . ALA A 1 213 ? -41.534 27.586 42.225 1.00 80.12 213 ALA A CA 1
ATOM 1603 C C . ALA A 1 213 ? -40.040 27.288 42.471 1.00 80.12 213 ALA A C 1
ATOM 1605 O O . ALA A 1 213 ? -39.208 27.409 41.565 1.00 80.12 213 ALA A O 1
ATOM 1606 N N . THR A 1 214 ? -39.690 26.841 43.683 1.00 83.62 214 THR A N 1
ATOM 1607 C CA . THR A 1 214 ? -38.322 26.413 44.022 1.00 83.62 214 THR A CA 1
ATOM 1608 C C . THR A 1 214 ? -37.944 25.125 43.282 1.00 83.62 214 THR A C 1
ATOM 1610 O O . THR A 1 214 ? -36.846 25.034 42.728 1.00 83.62 214 THR A O 1
ATOM 1613 N N . ALA A 1 215 ? -38.853 24.146 43.214 1.00 82.38 215 ALA A N 1
ATOM 1614 C CA . ALA A 1 215 ? -38.660 22.905 42.466 1.00 82.38 215 ALA A CA 1
ATOM 1615 C C . ALA A 1 215 ? -38.492 23.165 40.961 1.00 82.38 215 ALA A C 1
ATOM 1617 O O . ALA A 1 215 ? -37.554 22.646 40.360 1.00 82.38 215 ALA A O 1
ATOM 1618 N N . LEU A 1 216 ? -39.315 24.043 40.380 1.00 80.88 216 LEU A N 1
ATOM 1619 C CA . LEU A 1 216 ? -39.210 24.469 38.986 1.00 80.88 216 LEU A CA 1
ATOM 1620 C C . LEU A 1 216 ? -37.889 25.196 38.711 1.00 80.88 216 LEU A C 1
ATOM 1622 O O . LEU A 1 216 ? -37.236 24.928 37.708 1.00 80.88 216 LEU A O 1
ATOM 1626 N N . THR A 1 217 ? -37.446 26.074 39.612 1.00 83.12 217 THR A N 1
ATOM 1627 C CA . THR A 1 217 ? -36.151 26.763 39.473 1.00 83.12 217 THR A CA 1
ATOM 1628 C C . THR A 1 217 ? -34.986 25.770 39.501 1.00 83.12 217 THR A C 1
ATOM 1630 O O . THR A 1 217 ? -34.076 25.856 38.675 1.00 83.12 217 THR A O 1
ATOM 1633 N N . LYS A 1 218 ? -35.033 24.775 40.396 1.00 82.81 218 LYS A N 1
ATOM 1634 C CA . LYS A 1 218 ? -34.028 23.707 40.491 1.00 82.81 218 LYS A CA 1
ATOM 1635 C C . LYS A 1 218 ? -34.044 22.787 39.263 1.00 82.81 218 LYS A C 1
ATOM 1637 O O . LYS A 1 218 ? -32.978 22.436 38.761 1.00 82.81 218 LYS A O 1
ATOM 1642 N N . ALA A 1 219 ? -35.227 22.440 38.755 1.00 78.56 219 ALA A N 1
ATOM 1643 C CA . ALA A 1 219 ? -35.390 21.654 37.535 1.00 78.56 219 ALA A CA 1
ATOM 1644 C C . ALA A 1 219 ? -34.890 22.422 36.301 1.00 78.56 219 ALA A C 1
ATOM 1646 O O . ALA A 1 219 ? -34.144 21.870 35.502 1.00 78.56 219 ALA A O 1
ATOM 1647 N N . ARG A 1 220 ? -35.177 23.728 36.196 1.00 77.75 220 ARG A N 1
ATOM 1648 C CA . ARG A 1 220 ? -34.642 24.607 35.139 1.00 77.75 220 ARG A CA 1
ATOM 1649 C C . ARG A 1 220 ? -33.121 24.718 35.191 1.00 77.75 220 ARG A C 1
ATOM 1651 O O . ARG A 1 220 ? -32.486 24.654 34.149 1.00 77.75 220 ARG A O 1
ATOM 1658 N N . GLN A 1 221 ? -32.519 24.837 36.376 1.00 76.69 221 GLN A N 1
ATOM 1659 C CA . GLN A 1 221 ? -31.056 24.839 36.516 1.00 76.69 221 GLN A CA 1
ATOM 1660 C C . GLN A 1 221 ? -30.429 23.506 36.082 1.00 76.69 221 GLN A C 1
ATOM 1662 O O . GLN A 1 221 ? -29.412 23.509 35.392 1.00 76.69 221 GLN A O 1
ATOM 1667 N N . ARG A 1 222 ? -31.054 22.373 36.427 1.00 72.94 222 ARG A N 1
ATOM 1668 C CA . ARG A 1 222 ? -30.622 21.039 35.972 1.00 72.94 222 ARG A CA 1
ATOM 1669 C C . ARG A 1 222 ? -30.809 20.834 34.469 1.00 72.94 222 ARG A C 1
ATOM 1671 O O . ARG A 1 222 ? -29.965 20.206 33.846 1.00 72.94 222 ARG A O 1
ATOM 1678 N N . ALA A 1 223 ? -31.868 21.400 33.895 1.00 68.69 223 ALA A N 1
ATOM 1679 C CA . ALA A 1 223 ? -32.210 21.304 32.479 1.00 68.69 223 ALA A CA 1
ATOM 1680 C C . ALA A 1 223 ? -31.553 22.380 31.588 1.00 68.69 223 ALA A C 1
ATOM 1682 O O . ALA A 1 223 ? -31.666 22.296 30.369 1.00 68.69 223 ALA A O 1
ATOM 1683 N N . ALA A 1 224 ? -30.853 23.370 32.157 1.00 66.06 224 ALA A N 1
ATOM 1684 C CA . ALA A 1 224 ? -30.098 24.384 31.409 1.00 66.06 224 ALA A CA 1
ATOM 1685 C C . ALA A 1 224 ? -28.657 23.944 31.066 1.00 66.06 224 ALA A C 1
ATOM 1687 O O . ALA A 1 224 ? -28.139 24.308 30.015 1.00 66.06 224 ALA A O 1
ATOM 1688 N N . GLY A 1 225 ? -28.024 23.115 31.905 1.00 63.28 225 GLY A N 1
ATOM 1689 C CA . GLY A 1 225 ? -26.731 22.466 31.615 1.00 63.28 225 GLY A CA 1
ATOM 1690 C C . GLY A 1 225 ? -26.674 21.409 30.478 1.00 63.28 225 GLY A C 1
ATOM 1691 O O . GLY A 1 225 ? -25.616 21.275 29.867 1.00 63.28 225 GLY A O 1
ATOM 1692 N N . PRO A 1 226 ? -27.747 20.673 30.113 1.00 58.94 226 PRO A N 1
ATOM 1693 C CA . PRO A 1 226 ? -27.718 19.597 29.120 1.00 58.94 226 PRO A CA 1
ATOM 1694 C C . PRO A 1 226 ? -27.458 20.052 27.684 1.00 58.94 226 PRO A C 1
ATOM 1696 O O . PRO A 1 226 ? -27.017 19.242 26.884 1.00 58.94 226 PRO A O 1
ATOM 1699 N N . GLY A 1 227 ? -27.721 21.312 27.317 1.00 59.53 227 GLY A N 1
ATOM 1700 C CA . GLY A 1 227 ? -27.526 21.776 25.936 1.00 59.53 227 GLY A CA 1
ATOM 1701 C C . GLY A 1 227 ? -26.052 21.803 25.512 1.00 59.53 227 GLY A C 1
ATOM 1702 O O . GLY A 1 227 ? -25.713 21.392 24.402 1.00 59.53 227 GLY A O 1
ATOM 1703 N N . GLU A 1 228 ? -25.164 22.249 26.404 1.00 61.59 228 GLU A N 1
ATOM 1704 C CA . GLU A 1 228 ? -23.713 22.183 26.194 1.00 61.59 228 GLU A CA 1
ATOM 1705 C C . GLU A 1 228 ? -23.184 20.764 26.419 1.00 61.59 228 GLU A C 1
ATOM 1707 O O . GLU A 1 228 ? -22.407 20.278 25.599 1.00 61.59 228 GLU A O 1
ATOM 1712 N N . SER A 1 229 ? -23.673 20.051 27.441 1.00 64.62 229 SER A N 1
ATOM 1713 C CA . SER A 1 229 ? -23.297 18.652 27.692 1.00 64.62 229 SER A CA 1
ATOM 1714 C C . SER A 1 229 ? -23.689 17.710 26.551 1.00 64.62 229 SER A C 1
ATOM 1716 O O . SER A 1 229 ? -22.931 16.801 26.240 1.00 64.62 229 SER A O 1
ATOM 1718 N N . ARG A 1 230 ? -24.816 17.947 25.871 1.00 69.75 230 ARG A N 1
ATOM 1719 C CA . ARG A 1 230 ? -25.249 17.178 24.699 1.00 69.75 230 ARG A CA 1
ATOM 1720 C C . ARG A 1 230 ? -24.389 17.485 23.480 1.00 69.75 230 ARG A C 1
ATOM 1722 O O . ARG A 1 230 ? -23.962 16.563 22.805 1.00 69.75 230 ARG A O 1
ATOM 1729 N N . LYS A 1 231 ? -24.051 18.753 23.221 1.00 70.81 231 LYS A N 1
ATOM 1730 C CA . LYS A 1 231 ? -23.103 19.100 22.142 1.00 70.81 231 LYS A CA 1
ATOM 1731 C C . LYS A 1 231 ? -21.715 18.503 22.388 1.00 70.81 231 LYS A C 1
ATOM 1733 O O . LYS A 1 231 ? -21.073 18.047 21.444 1.00 70.81 231 LYS A O 1
ATOM 1738 N N . LEU A 1 232 ? -21.259 18.501 23.643 1.00 71.19 232 LEU A N 1
ATOM 1739 C CA . LEU A 1 232 ? -20.017 17.848 24.057 1.00 71.19 232 LEU A CA 1
ATOM 1740 C C . LEU A 1 232 ? -20.114 16.321 23.931 1.00 71.19 232 LEU A C 1
ATOM 1742 O O . LEU A 1 232 ? -19.176 15.711 23.431 1.00 71.19 232 LEU A O 1
ATOM 1746 N N . GLY A 1 233 ? -21.249 15.725 24.302 1.00 74.31 233 GLY A N 1
ATOM 1747 C CA . GLY A 1 233 ? -21.546 14.300 24.143 1.00 74.31 233 GLY A CA 1
ATOM 1748 C C . GLY A 1 233 ? -21.568 13.866 22.679 1.00 74.31 233 GLY A C 1
ATOM 1749 O O . GLY A 1 233 ? -20.845 12.953 22.313 1.00 74.31 233 GLY A O 1
ATOM 1750 N N . GLU A 1 234 ? -22.279 14.585 21.809 1.00 77.19 234 GLU A N 1
ATOM 1751 C CA . GLU A 1 234 ? -22.307 14.348 20.359 1.00 77.19 234 GLU A CA 1
ATOM 1752 C C . GLU A 1 234 ? -20.910 14.514 19.730 1.00 77.19 234 GLU A C 1
ATOM 1754 O O . GLU A 1 234 ? -20.521 13.765 18.833 1.00 77.19 234 GLU A O 1
ATOM 1759 N N . ALA A 1 235 ? -20.118 15.494 20.183 1.00 72.94 235 ALA A N 1
ATOM 1760 C CA . ALA A 1 235 ? -18.740 15.661 19.724 1.00 72.94 235 ALA A CA 1
ATOM 1761 C C . ALA A 1 235 ? -17.822 14.525 20.205 1.00 72.94 235 ALA A C 1
ATOM 1763 O O . ALA A 1 235 ? -16.983 14.061 19.429 1.00 72.94 235 ALA A O 1
ATOM 1764 N N . ALA A 1 236 ? -17.991 14.070 21.450 1.00 77.62 236 ALA A N 1
ATOM 1765 C CA . ALA A 1 236 ? -17.283 12.923 22.006 1.00 77.62 236 ALA A CA 1
ATOM 1766 C C . ALA A 1 236 ? -17.671 11.628 21.281 1.00 77.62 236 ALA A C 1
ATOM 1768 O O . ALA A 1 236 ? -16.778 10.876 20.904 1.00 77.62 236 ALA A O 1
ATOM 1769 N N . HIS A 1 237 ? -18.958 11.428 20.988 1.00 82.75 237 HIS A N 1
ATOM 1770 C CA . HIS A 1 237 ? -19.482 10.303 20.215 1.00 82.75 237 HIS A CA 1
ATOM 1771 C C . HIS A 1 237 ? -18.828 10.240 18.833 1.00 82.75 237 HIS A C 1
ATOM 1773 O O . HIS A 1 237 ? -18.118 9.285 18.537 1.00 82.75 237 HIS A O 1
ATOM 1779 N N . ARG A 1 238 ? -18.896 11.331 18.053 1.00 82.12 238 ARG A N 1
ATOM 1780 C CA . ARG A 1 238 ? -18.211 11.432 16.747 1.00 82.12 238 ARG A CA 1
ATOM 1781 C C . ARG A 1 238 ? -16.694 11.249 16.843 1.00 82.12 238 ARG A C 1
ATOM 1783 O O . ARG A 1 238 ? -16.036 10.870 15.875 1.00 82.12 238 ARG A O 1
ATOM 1790 N N . GLY A 1 239 ? -16.087 11.630 17.965 1.00 84.19 239 GLY A N 1
ATOM 1791 C CA . GLY A 1 239 ? -14.662 11.421 18.220 1.00 84.19 239 GLY A CA 1
ATOM 1792 C C . GLY A 1 239 ? -14.326 9.948 18.452 1.00 84.19 239 GLY A C 1
ATOM 1793 O O . GLY A 1 239 ? -13.355 9.446 17.888 1.00 84.19 239 GLY A O 1
ATOM 1794 N N . LEU A 1 240 ? -15.138 9.265 19.256 1.00 84.62 240 LEU A N 1
ATOM 1795 C CA . LEU A 1 240 ? -14.988 7.851 19.578 1.00 84.62 240 LEU A CA 1
ATOM 1796 C C . LEU A 1 240 ? -15.339 6.951 18.391 1.00 84.62 240 LEU A C 1
ATOM 1798 O O . LEU A 1 240 ? -14.594 6.011 18.151 1.00 84.62 240 LEU A O 1
ATOM 1802 N N . GLU A 1 241 ? -16.367 7.274 17.603 1.00 88.12 241 GLU A N 1
ATOM 1803 C CA . GLU A 1 241 ? -16.690 6.579 16.346 1.00 88.12 241 GLU A CA 1
ATOM 1804 C C . GLU A 1 241 ? -15.508 6.622 15.376 1.00 88.12 241 GLU A C 1
ATOM 1806 O O . GLU A 1 241 ? -15.006 5.579 14.969 1.00 88.12 241 GLU A O 1
ATOM 1811 N N . ARG A 1 242 ? -14.961 7.816 15.104 1.00 87.50 242 ARG A N 1
ATOM 1812 C CA . ARG A 1 242 ? -13.767 7.956 14.250 1.00 87.50 242 ARG A CA 1
ATOM 1813 C C . ARG A 1 242 ? -12.567 7.185 14.794 1.00 87.50 242 ARG A C 1
ATOM 1815 O O . ARG A 1 242 ? -11.782 6.633 14.027 1.00 87.50 242 ARG A O 1
ATOM 1822 N N . LYS A 1 243 ? -12.399 7.143 16.119 1.00 86.12 243 LYS A N 1
ATOM 1823 C CA . LYS A 1 243 ? -11.337 6.353 16.754 1.00 86.12 243 LYS A CA 1
ATOM 1824 C C . LYS A 1 243 ? -11.588 4.849 16.600 1.00 86.12 243 LYS A C 1
ATOM 1826 O O . LYS A 1 243 ? -10.631 4.116 16.369 1.00 86.12 243 LYS A O 1
ATOM 1831 N N . ALA A 1 244 ? -12.832 4.392 16.721 1.00 87.50 244 ALA A N 1
ATOM 1832 C CA . ALA A 1 244 ? -13.214 2.997 16.527 1.00 87.50 244 ALA A CA 1
ATOM 1833 C C . ALA A 1 244 ? -12.976 2.556 15.077 1.00 87.50 244 ALA A C 1
ATOM 1835 O O . ALA A 1 244 ? -12.345 1.526 14.857 1.00 87.50 244 ALA A O 1
ATOM 1836 N N . GLU A 1 245 ? -13.383 3.373 14.103 1.00 87.94 245 GLU A N 1
ATOM 1837 C CA . GLU A 1 245 ? -13.119 3.154 12.675 1.00 87.94 245 GLU A CA 1
ATOM 1838 C C . GLU A 1 245 ? -11.615 3.079 12.384 1.00 87.94 245 GLU A C 1
ATOM 1840 O O . GLU A 1 245 ? -11.153 2.135 11.745 1.00 87.94 245 GLU A O 1
ATOM 1845 N N . ALA A 1 246 ? -10.824 4.019 12.916 1.00 82.19 246 ALA A N 1
ATOM 1846 C CA . ALA A 1 246 ? -9.371 4.015 12.747 1.00 82.19 246 ALA A CA 1
ATOM 1847 C C . ALA A 1 246 ? -8.702 2.775 13.371 1.00 82.19 246 ALA A C 1
ATOM 1849 O O . ALA A 1 246 ? -7.756 2.228 12.806 1.00 82.19 246 ALA A O 1
ATOM 1850 N N . LEU A 1 247 ? -9.186 2.313 14.530 1.00 86.62 247 LEU A N 1
ATOM 1851 C CA . LEU A 1 247 ? -8.704 1.083 15.164 1.00 86.62 247 LEU A CA 1
ATOM 1852 C C . LEU A 1 247 ? -9.094 -0.162 14.362 1.00 86.62 247 LEU A C 1
ATOM 1854 O O . LEU A 1 247 ? -8.268 -1.058 14.230 1.00 86.62 247 LEU A O 1
ATOM 1858 N N . ALA A 1 248 ? -10.312 -0.220 13.819 1.00 90.19 248 ALA A N 1
ATOM 1859 C CA . ALA A 1 248 ? -10.763 -1.328 12.980 1.00 90.19 248 ALA A CA 1
ATOM 1860 C C . ALA A 1 248 ? -9.922 -1.437 11.699 1.00 90.19 248 ALA A C 1
ATOM 1862 O O . ALA A 1 248 ? -9.367 -2.499 11.429 1.00 90.19 248 ALA A O 1
ATOM 1863 N N . ALA A 1 249 ? -9.716 -0.322 10.992 1.00 85.88 249 ALA A N 1
ATOM 1864 C CA . ALA A 1 249 ? -8.839 -0.281 9.822 1.00 85.88 249 ALA A CA 1
ATOM 1865 C C . ALA A 1 249 ? -7.396 -0.693 10.170 1.00 85.88 249 ALA A C 1
ATOM 1867 O O . ALA A 1 249 ? -6.764 -1.460 9.446 1.00 85.88 249 ALA A O 1
ATOM 1868 N N . GLY A 1 250 ? -6.873 -0.236 11.315 1.00 85.44 250 GLY A N 1
ATOM 1869 C CA . GLY A 1 250 ? -5.550 -0.639 11.795 1.00 85.44 250 GLY A CA 1
ATOM 1870 C C . GLY A 1 250 ? -5.430 -2.140 12.076 1.00 85.44 250 GLY A C 1
ATOM 1871 O O . GLY A 1 250 ? -4.410 -2.740 11.730 1.00 85.44 250 GLY A O 1
ATOM 1872 N N . ILE A 1 251 ? -6.472 -2.755 12.643 1.00 89.50 251 ILE A N 1
ATOM 1873 C CA . ILE A 1 251 ? -6.535 -4.204 12.866 1.00 89.50 251 ILE A CA 1
ATOM 1874 C C . ILE A 1 251 ? -6.504 -4.939 11.526 1.00 89.50 251 ILE A C 1
ATOM 1876 O O . ILE A 1 251 ? -5.706 -5.862 11.380 1.00 89.50 251 ILE A O 1
ATOM 1880 N N . ASP A 1 252 ? -7.298 -4.509 10.545 1.00 87.69 252 ASP A N 1
ATOM 1881 C CA . ASP A 1 252 ? -7.349 -5.143 9.223 1.00 87.69 252 ASP A CA 1
ATOM 1882 C C . ASP A 1 252 ? -5.978 -5.114 8.524 1.00 87.69 252 ASP A C 1
ATOM 1884 O O . ASP A 1 252 ? -5.523 -6.134 7.995 1.00 87.69 252 ASP A O 1
ATOM 1888 N N . HIS A 1 253 ? -5.266 -3.983 8.589 1.00 84.19 253 HIS A N 1
ATOM 1889 C CA . HIS A 1 253 ? -3.903 -3.870 8.058 1.00 84.19 253 HIS A CA 1
ATOM 1890 C C . HIS A 1 253 ? -2.909 -4.790 8.776 1.00 84.19 253 HIS A C 1
ATOM 1892 O O . HIS A 1 253 ? -2.094 -5.449 8.125 1.00 84.19 253 HIS A O 1
ATOM 1898 N N . LEU A 1 254 ? -2.970 -4.862 10.109 1.00 87.62 254 LEU A N 1
ATOM 1899 C CA . LEU A 1 254 ? -2.118 -5.762 10.887 1.00 87.62 254 LEU A CA 1
ATOM 1900 C C . LEU A 1 254 ? -2.412 -7.236 10.587 1.00 87.62 254 LEU A C 1
ATOM 1902 O O . LEU A 1 254 ? -1.482 -8.034 10.498 1.00 87.62 254 LEU A O 1
ATOM 1906 N N . GLU A 1 255 ? -3.682 -7.609 10.432 1.00 89.31 255 GLU A N 1
ATOM 1907 C CA . GLU A 1 255 ? -4.082 -8.968 10.068 1.00 89.31 255 GLU A CA 1
ATOM 1908 C C . GLU A 1 255 ? -3.598 -9.349 8.673 1.00 89.31 255 GLU A C 1
ATOM 1910 O O . GLU A 1 255 ? -3.130 -10.469 8.469 1.00 89.31 255 GLU A O 1
ATOM 1915 N N . HIS A 1 256 ? -3.694 -8.428 7.715 1.00 86.12 256 HIS A N 1
ATOM 1916 C CA . HIS A 1 256 ? -3.163 -8.642 6.377 1.00 86.12 256 HIS A CA 1
ATOM 1917 C C . HIS A 1 256 ? -1.644 -8.863 6.414 1.00 86.12 256 HIS A C 1
ATOM 1919 O O . HIS A 1 256 ? -1.179 -9.901 5.945 1.00 86.12 256 HIS A O 1
ATOM 1925 N N . ALA A 1 257 ? -0.899 -7.978 7.084 1.00 84.44 257 ALA A N 1
ATOM 1926 C CA . ALA A 1 257 ? 0.544 -8.128 7.281 1.00 84.44 257 ALA A CA 1
ATOM 1927 C C . ALA A 1 257 ? 0.908 -9.438 8.005 1.00 84.44 257 ALA A C 1
ATOM 1929 O O . ALA A 1 257 ? 1.892 -10.092 7.667 1.00 84.44 257 ALA A O 1
ATOM 1930 N N . ALA A 1 258 ? 0.110 -9.860 8.992 1.00 86.06 258 ALA A N 1
ATOM 1931 C CA . ALA A 1 258 ? 0.324 -11.122 9.694 1.00 86.06 258 ALA A CA 1
ATOM 1932 C C . ALA A 1 258 ? 0.168 -12.333 8.765 1.00 86.06 258 ALA A C 1
ATOM 1934 O O . ALA A 1 258 ? 0.993 -13.241 8.835 1.00 86.06 258 ALA A O 1
ATOM 1935 N N . ARG A 1 259 ? -0.835 -12.335 7.874 1.00 86.69 259 ARG A N 1
ATOM 1936 C CA . ARG A 1 259 ? -1.033 -13.410 6.884 1.00 86.69 259 ARG A CA 1
ATOM 1937 C C . ARG A 1 259 ? 0.117 -13.479 5.879 1.00 86.69 259 ARG A C 1
ATOM 1939 O O . ARG A 1 259 ? 0.558 -14.577 5.554 1.00 86.69 259 ARG A O 1
ATOM 1946 N N . GLU A 1 260 ? 0.606 -12.333 5.406 1.00 82.94 260 GLU A N 1
ATOM 1947 C CA . GLU A 1 260 ? 1.744 -12.277 4.475 1.00 82.94 260 GLU A CA 1
ATOM 1948 C C . GLU A 1 260 ? 3.026 -12.803 5.141 1.00 82.94 260 GLU A C 1
ATOM 1950 O O . GLU A 1 260 ? 3.654 -13.732 4.630 1.00 82.94 260 GLU A O 1
ATOM 1955 N N . VAL A 1 261 ? 3.345 -12.322 6.349 1.00 83.25 261 VAL A N 1
ATOM 1956 C CA . VAL A 1 261 ? 4.490 -12.818 7.132 1.00 83.25 261 VAL A CA 1
ATOM 1957 C C . VAL A 1 261 ? 4.358 -14.307 7.460 1.00 83.25 261 VAL A C 1
ATOM 1959 O O . VAL A 1 261 ? 5.349 -15.034 7.413 1.00 83.25 261 VAL A O 1
ATOM 1962 N N . GLU A 1 262 ? 3.162 -14.787 7.803 1.00 84.75 262 GLU A N 1
ATOM 1963 C CA . GLU A 1 262 ? 2.922 -16.208 8.068 1.00 84.75 262 GLU A CA 1
ATOM 1964 C C . GLU A 1 262 ? 3.170 -17.068 6.825 1.00 84.75 262 GLU A C 1
ATOM 1966 O O . GLU A 1 262 ? 3.808 -18.117 6.932 1.00 84.75 262 GLU A O 1
ATOM 1971 N N . ALA A 1 263 ? 2.718 -16.621 5.650 1.00 78.19 263 ALA A N 1
ATOM 1972 C CA . ALA A 1 263 ? 2.955 -17.323 4.395 1.00 78.19 263 ALA A CA 1
ATOM 1973 C C . ALA A 1 263 ? 4.456 -17.445 4.082 1.00 78.19 263 ALA A C 1
ATOM 1975 O O . ALA A 1 263 ? 4.910 -18.523 3.691 1.00 78.19 263 ALA A O 1
ATOM 1976 N N . ASP A 1 264 ? 5.227 -16.378 4.297 1.00 77.75 264 ASP A N 1
ATOM 1977 C CA . ASP A 1 264 ? 6.677 -16.379 4.080 1.00 77.75 264 ASP A CA 1
ATOM 1978 C C . ASP A 1 264 ? 7.410 -17.281 5.080 1.00 77.75 264 ASP A C 1
ATOM 1980 O O . ASP A 1 264 ? 8.211 -18.123 4.677 1.00 77.75 264 ASP A O 1
ATOM 1984 N N . VAL A 1 265 ? 7.071 -17.197 6.372 1.00 80.38 265 VAL A N 1
ATOM 1985 C CA . VAL A 1 265 ? 7.646 -18.076 7.406 1.00 80.38 265 VAL A CA 1
ATOM 1986 C C . VAL A 1 265 ? 7.365 -19.547 7.097 1.00 80.38 265 VAL A C 1
ATOM 1988 O O . VAL A 1 265 ? 8.266 -20.379 7.184 1.00 80.38 265 VAL A O 1
ATOM 1991 N N . CYS A 1 266 ? 6.133 -19.882 6.706 1.00 76.75 266 CYS A N 1
ATOM 1992 C CA . CYS A 1 266 ? 5.771 -21.246 6.327 1.00 76.75 266 CYS A CA 1
ATOM 1993 C C . CYS A 1 266 ? 6.525 -21.719 5.076 1.00 76.75 266 CYS A C 1
ATOM 1995 O O . CYS A 1 266 ? 6.904 -22.888 5.007 1.00 76.75 266 CYS A O 1
ATOM 1997 N N . ARG A 1 267 ? 6.766 -20.834 4.099 1.00 76.88 267 ARG A N 1
ATOM 1998 C CA . ARG A 1 267 ? 7.558 -21.152 2.901 1.00 76.88 267 ARG A CA 1
ATOM 1999 C C . ARG A 1 267 ? 9.006 -21.475 3.265 1.00 76.88 267 ARG A C 1
ATOM 2001 O O . ARG A 1 267 ? 9.534 -22.476 2.785 1.00 76.88 267 ARG A O 1
ATOM 2008 N N . ASP A 1 268 ? 9.620 -20.678 4.134 1.00 76.31 268 ASP A N 1
ATOM 2009 C CA . ASP A 1 268 ? 11.004 -20.878 4.573 1.00 76.31 268 ASP A CA 1
ATOM 2010 C C . ASP A 1 268 ? 11.166 -22.158 5.402 1.00 76.31 268 ASP A C 1
ATOM 2012 O O . ASP A 1 268 ? 12.086 -22.945 5.161 1.00 76.31 268 ASP A O 1
ATOM 2016 N N . GLU A 1 269 ? 10.243 -22.405 6.335 1.00 81.94 269 GLU A N 1
ATOM 2017 C CA . GLU A 1 269 ? 10.211 -23.632 7.137 1.00 81.94 269 GLU A CA 1
ATOM 2018 C C . GLU A 1 269 ? 9.984 -24.872 6.265 1.00 81.94 269 GLU A C 1
ATOM 2020 O O . GLU A 1 269 ? 10.622 -25.905 6.481 1.00 81.94 269 GLU A O 1
ATOM 2025 N N . TRP A 1 270 ? 9.114 -24.778 5.253 1.00 78.19 270 TRP A N 1
ATOM 2026 C CA . TRP A 1 270 ? 8.907 -25.861 4.298 1.00 78.19 270 TRP A CA 1
ATOM 2027 C C . TRP A 1 270 ? 10.175 -26.119 3.479 1.00 78.19 270 TRP A C 1
ATOM 2029 O O . TRP A 1 270 ? 10.637 -27.257 3.431 1.00 78.19 270 TRP A O 1
ATOM 2039 N N . ALA A 1 271 ? 10.805 -25.083 2.921 1.00 77.62 271 ALA A N 1
ATOM 2040 C CA . ALA A 1 271 ? 12.052 -25.232 2.176 1.00 77.62 271 ALA A CA 1
ATOM 2041 C C . ALA A 1 271 ? 13.181 -25.821 3.045 1.00 77.62 271 ALA A C 1
ATOM 2043 O O . ALA A 1 271 ? 13.993 -26.614 2.567 1.00 77.62 271 ALA A O 1
ATOM 2044 N N . GLU A 1 272 ? 13.249 -25.466 4.330 1.00 80.12 272 GLU A N 1
ATOM 2045 C CA . GLU A 1 272 ? 14.189 -26.077 5.271 1.00 80.12 272 GLU A CA 1
ATOM 2046 C C . GLU A 1 272 ? 13.865 -27.550 5.545 1.00 80.12 272 GLU A C 1
ATOM 2048 O O . GLU A 1 272 ? 14.767 -28.388 5.526 1.00 80.12 272 GLU A O 1
ATOM 2053 N N . ALA A 1 273 ? 12.593 -27.886 5.764 1.00 77.62 273 ALA A N 1
ATOM 2054 C CA . ALA A 1 273 ? 12.160 -29.267 5.945 1.00 77.62 273 ALA A CA 1
ATOM 2055 C C . ALA A 1 273 ? 12.441 -30.124 4.700 1.00 77.62 273 ALA A C 1
ATOM 2057 O O . ALA A 1 273 ? 12.872 -31.268 4.835 1.00 77.62 273 ALA A O 1
ATOM 2058 N N . GLU A 1 274 ? 12.260 -29.568 3.500 1.00 76.25 274 GLU A N 1
ATOM 2059 C CA . GLU A 1 274 ? 12.616 -30.223 2.241 1.00 76.25 274 GLU A CA 1
ATOM 2060 C C . GLU A 1 274 ? 14.115 -30.462 2.132 1.00 76.25 274 GLU A C 1
ATOM 2062 O O . GLU A 1 274 ? 14.520 -31.586 1.847 1.00 76.25 274 GLU A O 1
ATOM 2067 N N . ARG A 1 275 ? 14.947 -29.452 2.419 1.00 79.31 275 ARG A N 1
ATOM 2068 C CA . ARG A 1 275 ? 16.408 -29.628 2.439 1.00 79.31 275 ARG A CA 1
ATOM 2069 C C . ARG A 1 275 ? 16.824 -30.725 3.412 1.00 79.31 275 ARG A C 1
ATOM 2071 O O . ARG A 1 275 ? 17.564 -31.618 3.022 1.00 79.31 275 ARG A O 1
ATOM 2078 N N . ARG A 1 276 ? 16.285 -30.720 4.635 1.00 78.12 276 ARG A N 1
ATOM 2079 C CA . ARG A 1 276 ? 16.551 -31.769 5.634 1.00 78.12 276 ARG A CA 1
ATOM 2080 C C . ARG A 1 276 ? 16.098 -33.149 5.156 1.00 78.12 276 ARG A C 1
ATOM 2082 O O . ARG A 1 276 ? 16.785 -34.134 5.395 1.00 78.12 276 ARG A O 1
ATOM 2089 N N . LEU A 1 277 ? 14.950 -33.244 4.482 1.00 76.00 277 LEU A N 1
ATOM 2090 C CA . LEU A 1 277 ? 14.478 -34.506 3.912 1.00 76.00 277 LEU A CA 1
ATOM 2091 C C . LEU A 1 277 ? 15.421 -35.003 2.811 1.00 76.00 277 LEU A C 1
ATOM 2093 O O . LEU A 1 277 ? 15.761 -36.182 2.803 1.00 76.00 277 LEU A O 1
ATOM 2097 N N . VAL A 1 278 ? 15.853 -34.122 1.908 1.00 78.50 278 VAL A N 1
ATOM 2098 C CA . VAL A 1 278 ? 16.830 -34.452 0.863 1.00 78.50 278 VAL A CA 1
ATOM 2099 C C . VAL A 1 278 ? 18.146 -34.905 1.493 1.00 78.50 278 VAL A C 1
ATOM 2101 O O . VAL A 1 278 ? 18.619 -35.979 1.150 1.00 78.50 278 VAL A O 1
ATOM 2104 N N . GLU A 1 279 ? 18.675 -34.181 2.481 1.00 82.69 279 GLU A N 1
ATOM 2105 C CA . GLU A 1 279 ? 19.887 -34.566 3.218 1.00 82.69 279 GLU A CA 1
ATOM 2106 C C . GLU A 1 279 ? 19.759 -35.941 3.891 1.00 82.69 279 GLU A C 1
ATOM 2108 O O . GLU A 1 279 ? 20.708 -36.718 3.876 1.00 82.69 279 GLU A O 1
ATOM 2113 N N . LEU A 1 280 ? 18.593 -36.288 4.444 1.00 81.00 280 LEU A N 1
ATOM 2114 C CA . LEU A 1 280 ? 18.348 -37.614 5.025 1.00 81.00 280 LEU A CA 1
ATOM 2115 C C . LEU A 1 280 ? 18.232 -38.720 3.965 1.00 81.00 280 LEU A C 1
ATOM 2117 O O . LEU A 1 280 ? 18.650 -39.852 4.210 1.00 81.00 280 LEU A O 1
ATOM 2121 N N . LEU A 1 281 ? 17.644 -38.417 2.804 1.00 78.25 281 LEU A N 1
ATOM 2122 C CA . LEU A 1 281 ? 17.474 -39.373 1.705 1.00 78.25 281 LEU A CA 1
ATOM 2123 C C . LEU A 1 281 ? 18.773 -39.602 0.918 1.00 78.25 281 LEU A C 1
ATOM 2125 O O . LEU A 1 281 ? 19.032 -40.719 0.474 1.00 78.25 281 LEU A O 1
ATOM 2129 N N . GLU A 1 282 ? 19.572 -38.556 0.735 1.00 79.81 282 GLU A N 1
ATOM 2130 C CA . GLU A 1 282 ? 20.878 -38.596 0.072 1.00 79.81 282 GLU A CA 1
ATOM 2131 C C . GLU A 1 282 ? 22.011 -38.954 1.041 1.00 79.81 282 GLU A C 1
ATOM 2133 O O . GLU A 1 282 ? 23.087 -39.374 0.614 1.00 79.81 282 GLU A O 1
ATOM 2138 N N . GLY A 1 283 ? 21.772 -38.810 2.344 1.00 78.25 283 GLY A N 1
ATOM 2139 C CA . GLY A 1 283 ? 22.750 -39.042 3.391 1.00 78.25 283 GLY A CA 1
ATOM 2140 C C . GLY A 1 283 ? 23.243 -40.485 3.451 1.00 78.25 283 GLY A C 1
ATOM 2141 O O . GLY A 1 283 ? 22.513 -41.453 3.204 1.00 78.25 283 GLY A O 1
ATOM 2142 N N . GLU A 1 284 ? 24.503 -40.632 3.865 1.00 72.44 284 GLU A N 1
ATOM 2143 C CA . GLU A 1 284 ? 25.145 -41.937 4.040 1.00 72.44 284 GLU A CA 1
ATOM 2144 C C . GLU A 1 284 ? 24.382 -42.836 5.020 1.00 72.44 284 GLU A C 1
ATOM 2146 O O . GLU A 1 284 ? 24.454 -44.053 4.896 1.00 72.44 284 GLU A O 1
ATOM 2151 N N . GLU A 1 285 ? 23.609 -42.280 5.958 1.00 74.75 285 GLU A N 1
ATOM 2152 C CA . GLU A 1 285 ? 22.838 -43.052 6.938 1.00 74.75 285 GLU A CA 1
ATOM 2153 C C . GLU A 1 285 ? 21.747 -43.923 6.301 1.00 74.75 285 GLU A C 1
ATOM 2155 O O . GLU A 1 285 ? 21.602 -45.093 6.680 1.00 74.75 285 GLU A O 1
ATOM 2160 N N . LEU A 1 286 ? 21.003 -43.409 5.312 1.00 77.50 286 LEU A N 1
ATOM 2161 C CA . LEU A 1 286 ? 20.010 -44.216 4.601 1.00 77.50 286 LEU A CA 1
ATOM 2162 C C . LEU A 1 286 ? 20.705 -45.284 3.754 1.00 77.50 286 LEU A C 1
ATOM 2164 O O . LEU A 1 286 ? 20.308 -46.451 3.792 1.00 77.50 286 LEU A O 1
ATOM 2168 N N . ALA A 1 287 ? 21.774 -44.914 3.045 1.00 74.88 287 ALA A N 1
ATOM 2169 C CA . ALA A 1 287 ? 22.570 -45.852 2.259 1.00 74.88 287 ALA A CA 1
ATOM 2170 C C . ALA A 1 287 ? 23.166 -46.971 3.136 1.00 74.88 287 ALA A C 1
ATOM 2172 O O . ALA A 1 287 ? 23.033 -48.150 2.811 1.00 74.88 287 ALA A O 1
ATOM 2173 N N . HIS A 1 288 ? 23.740 -46.618 4.286 1.00 75.75 288 HIS A N 1
ATOM 2174 C CA . HIS A 1 288 ? 24.310 -47.532 5.271 1.00 75.75 288 HIS A CA 1
ATOM 2175 C C . HIS A 1 288 ? 23.249 -48.444 5.892 1.00 75.75 288 HIS A C 1
ATOM 2177 O O . HIS A 1 288 ? 23.465 -49.646 6.033 1.00 75.75 288 HIS A O 1
ATOM 2183 N N . THR A 1 289 ? 22.075 -47.907 6.229 1.00 74.38 289 THR A N 1
ATOM 2184 C CA . THR A 1 289 ? 20.962 -48.701 6.772 1.00 74.38 289 THR A CA 1
ATOM 2185 C C . THR A 1 289 ? 20.426 -49.689 5.737 1.00 74.38 289 THR A C 1
ATOM 2187 O O . THR A 1 289 ? 20.192 -50.857 6.057 1.00 74.38 289 THR A O 1
ATOM 2190 N N . MET A 1 290 ? 20.285 -49.249 4.484 1.00 75.06 290 MET A N 1
ATOM 2191 C CA . MET A 1 290 ? 19.897 -50.110 3.367 1.00 75.06 290 MET A CA 1
ATOM 2192 C C . MET A 1 290 ? 20.942 -51.197 3.101 1.00 75.06 290 MET A C 1
ATOM 2194 O O . MET A 1 290 ? 20.568 -52.348 2.874 1.00 75.06 290 MET A O 1
ATOM 2198 N N . GLU A 1 291 ? 22.233 -50.876 3.188 1.00 78.50 291 GLU A N 1
ATOM 2199 C CA . GLU A 1 291 ? 23.309 -51.857 3.038 1.00 78.50 291 GLU A CA 1
ATOM 2200 C C . GLU A 1 291 ? 23.312 -52.877 4.182 1.00 78.50 291 GLU A C 1
ATOM 2202 O O . GLU A 1 291 ? 23.276 -54.078 3.928 1.00 78.50 291 GLU A O 1
ATOM 2207 N N . ARG A 1 292 ? 23.193 -52.437 5.441 1.00 76.62 292 ARG A N 1
ATOM 2208 C CA . ARG A 1 292 ? 23.050 -53.339 6.598 1.00 76.62 292 ARG A CA 1
ATOM 2209 C C . ARG A 1 292 ? 21.843 -54.267 6.475 1.00 76.62 292 ARG A C 1
ATOM 2211 O O . ARG A 1 292 ? 21.922 -55.439 6.845 1.00 76.62 292 ARG A O 1
ATOM 2218 N N . LEU A 1 293 ? 20.718 -53.770 5.957 1.00 71.19 293 LEU A N 1
ATOM 2219 C CA . LEU A 1 293 ? 19.535 -54.593 5.709 1.00 71.19 293 LEU A CA 1
ATOM 2220 C C . LEU A 1 293 ? 19.802 -55.647 4.624 1.00 71.19 293 LEU A C 1
ATOM 2222 O O . LEU A 1 293 ? 19.403 -56.803 4.789 1.00 71.19 293 LEU A O 1
ATOM 2226 N N . ARG A 1 294 ? 20.492 -55.279 3.536 1.00 71.44 294 ARG A N 1
ATOM 2227 C CA . ARG A 1 294 ? 20.913 -56.226 2.489 1.00 71.44 294 ARG A CA 1
ATOM 2228 C C . ARG A 1 294 ? 21.862 -57.278 3.041 1.00 71.44 294 ARG A C 1
ATOM 2230 O O . ARG A 1 294 ? 21.639 -58.464 2.804 1.00 71.44 294 ARG A O 1
ATOM 2237 N N . GLU A 1 295 ? 22.865 -56.876 3.816 1.00 79.88 295 GLU A N 1
ATOM 2238 C CA . GLU A 1 295 ? 23.804 -57.788 4.470 1.00 79.88 295 GLU A CA 1
ATOM 2239 C C . GLU A 1 295 ? 23.078 -58.771 5.393 1.00 79.88 295 GLU A C 1
ATOM 2241 O O . GLU A 1 295 ? 23.314 -59.980 5.311 1.00 79.88 295 GLU A O 1
ATOM 2246 N N . ALA A 1 296 ? 22.141 -58.283 6.213 1.00 72.19 296 ALA A N 1
ATOM 2247 C CA . ALA A 1 296 ? 21.326 -59.111 7.098 1.00 72.19 296 ALA A CA 1
ATOM 2248 C C . ALA A 1 296 ? 20.447 -60.102 6.315 1.00 72.19 296 ALA A C 1
ATOM 2250 O O . ALA A 1 296 ? 20.392 -61.284 6.660 1.00 72.19 296 ALA A O 1
ATOM 2251 N N . ARG A 1 297 ? 19.810 -59.666 5.218 1.00 67.69 297 ARG A N 1
ATOM 2252 C CA . ARG A 1 297 ? 19.014 -60.537 4.332 1.00 67.69 297 ARG A CA 1
ATOM 2253 C C . ARG A 1 297 ? 19.866 -61.579 3.618 1.00 67.69 297 ARG A C 1
ATOM 2255 O O . ARG A 1 297 ? 19.463 -62.741 3.516 1.00 67.69 297 ARG A O 1
ATOM 2262 N N . ALA A 1 298 ? 21.049 -61.196 3.150 1.00 71.69 298 ALA A N 1
ATOM 2263 C CA . ALA A 1 298 ? 21.993 -62.110 2.524 1.00 71.69 298 ALA A CA 1
ATOM 2264 C C . ALA A 1 298 ? 22.515 -63.141 3.539 1.00 71.69 298 ALA A C 1
ATOM 2266 O O . ALA A 1 298 ? 22.585 -64.327 3.222 1.00 71.69 298 ALA A O 1
ATOM 2267 N N . ALA A 1 299 ? 22.829 -62.718 4.768 1.00 73.44 299 ALA A N 1
ATOM 2268 C CA . ALA A 1 299 ? 23.231 -63.604 5.859 1.00 73.44 299 ALA A CA 1
ATOM 2269 C C . ALA A 1 299 ? 22.117 -64.588 6.238 1.00 73.44 299 ALA A C 1
ATOM 2271 O O . ALA A 1 299 ? 22.378 -65.787 6.327 1.00 73.44 299 ALA A O 1
ATOM 2272 N N . TYR A 1 300 ? 20.878 -64.107 6.367 1.00 66.56 300 TYR A N 1
ATOM 2273 C CA . TYR A 1 300 ? 19.702 -64.943 6.605 1.00 66.56 300 TYR A CA 1
ATOM 2274 C C . TYR A 1 300 ? 19.502 -65.970 5.483 1.00 66.56 300 TYR A C 1
ATOM 2276 O O . TYR A 1 300 ? 19.409 -67.163 5.745 1.00 66.56 300 TYR A O 1
ATOM 2284 N N . SER A 1 301 ? 19.553 -65.537 4.220 1.00 69.50 301 SER A N 1
ATOM 2285 C CA . SER A 1 301 ? 19.415 -66.428 3.059 1.00 69.50 301 SER A CA 1
ATOM 2286 C C . SER A 1 301 ? 20.509 -67.499 3.010 1.00 69.50 301 SER A C 1
ATOM 2288 O O . SER A 1 301 ? 20.229 -68.656 2.699 1.00 69.50 301 SER A O 1
ATOM 2290 N N . ARG A 1 302 ? 21.762 -67.139 3.334 1.00 76.00 302 ARG A N 1
ATOM 2291 C CA . ARG A 1 302 ? 22.869 -68.102 3.455 1.00 76.00 302 ARG A CA 1
ATOM 2292 C C . ARG A 1 302 ? 22.626 -69.100 4.587 1.00 76.00 302 ARG A C 1
ATOM 2294 O O . ARG A 1 302 ? 22.852 -70.287 4.380 1.00 76.00 302 ARG A O 1
ATOM 2301 N N . ALA A 1 303 ? 22.152 -68.638 5.744 1.00 71.38 303 ALA A N 1
ATOM 2302 C CA . ALA A 1 303 ? 21.826 -69.499 6.878 1.00 71.38 303 ALA A CA 1
ATOM 2303 C C . ALA A 1 303 ? 20.688 -70.478 6.543 1.00 71.38 303 ALA A C 1
ATOM 2305 O O . ALA A 1 303 ? 20.818 -71.668 6.814 1.00 71.38 303 ALA A O 1
ATOM 2306 N N . CYS A 1 304 ? 19.631 -70.013 5.869 1.00 67.44 304 CYS A N 1
ATOM 2307 C CA . CYS A 1 304 ? 18.539 -70.865 5.394 1.00 67.44 304 CYS A CA 1
ATOM 2308 C C . CYS A 1 304 ? 19.027 -71.926 4.397 1.00 67.44 304 CYS A C 1
ATOM 2310 O O . CYS A 1 304 ? 18.713 -73.096 4.568 1.00 67.44 304 CYS A O 1
ATOM 2312 N N . ARG A 1 305 ? 19.862 -71.562 3.411 1.00 65.88 305 ARG A N 1
ATOM 2313 C CA . ARG A 1 305 ? 20.444 -72.528 2.451 1.00 65.88 305 ARG A CA 1
ATOM 2314 C C . ARG A 1 305 ? 21.407 -73.531 3.090 1.00 65.88 305 ARG A C 1
ATOM 2316 O O . ARG A 1 305 ? 21.593 -74.622 2.568 1.00 65.88 305 ARG A O 1
ATOM 2323 N N . ALA A 1 306 ? 22.080 -73.151 4.173 1.00 69.69 306 ALA A N 1
ATOM 2324 C CA . ALA A 1 306 ? 22.946 -74.064 4.914 1.00 69.69 306 ALA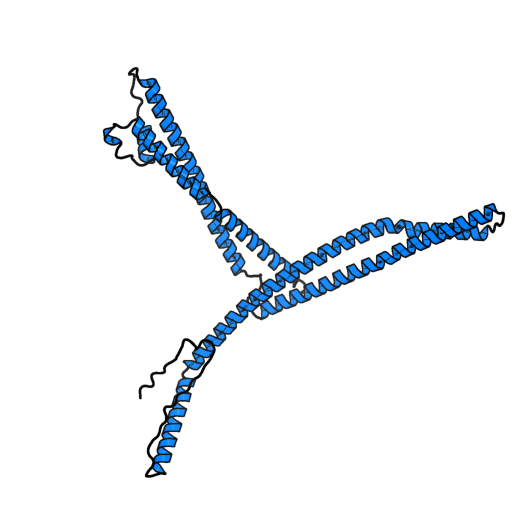 A CA 1
ATOM 2325 C C . ALA A 1 306 ? 22.137 -75.047 5.779 1.00 69.69 306 ALA A C 1
ATOM 2327 O O . ALA A 1 306 ? 22.601 -76.161 6.021 1.00 69.69 306 ALA A O 1
ATOM 2328 N N . ALA A 1 307 ? 20.949 -74.635 6.232 1.00 65.19 307 ALA A N 1
ATOM 2329 C CA . ALA A 1 307 ? 20.031 -75.454 7.016 1.00 65.19 307 ALA A CA 1
ATOM 2330 C C . ALA A 1 307 ? 19.187 -76.405 6.143 1.00 65.19 307 ALA A C 1
ATOM 2332 O O . ALA A 1 307 ? 19.031 -77.567 6.509 1.00 65.19 307 ALA A O 1
ATOM 2333 N N . ASP A 1 308 ? 18.721 -75.949 4.976 1.00 54.47 308 ASP A N 1
ATOM 2334 C CA . ASP A 1 308 ? 17.924 -76.733 4.028 1.00 54.47 308 ASP A CA 1
ATOM 2335 C C . ASP A 1 308 ? 18.741 -77.077 2.777 1.00 54.47 308 ASP A C 1
ATOM 2337 O O . ASP A 1 308 ? 19.076 -76.210 1.970 1.00 54.47 308 ASP A O 1
ATOM 2341 N N . ARG A 1 309 ? 19.039 -78.367 2.573 1.00 53.03 309 ARG A N 1
ATOM 2342 C CA . ARG A 1 309 ? 19.772 -78.843 1.385 1.00 53.03 309 ARG A CA 1
ATOM 2343 C C . ARG A 1 309 ? 18.974 -78.806 0.073 1.00 53.03 309 ARG A C 1
ATOM 2345 O O . ARG A 1 309 ? 19.575 -79.100 -0.949 1.00 53.03 309 ARG A O 1
ATOM 2352 N N . ASP A 1 310 ? 17.692 -78.434 0.072 1.00 50.03 310 ASP A N 1
ATOM 2353 C CA . ASP A 1 310 ? 16.848 -78.460 -1.135 1.00 50.03 310 ASP A CA 1
ATOM 2354 C C . ASP A 1 310 ? 15.658 -7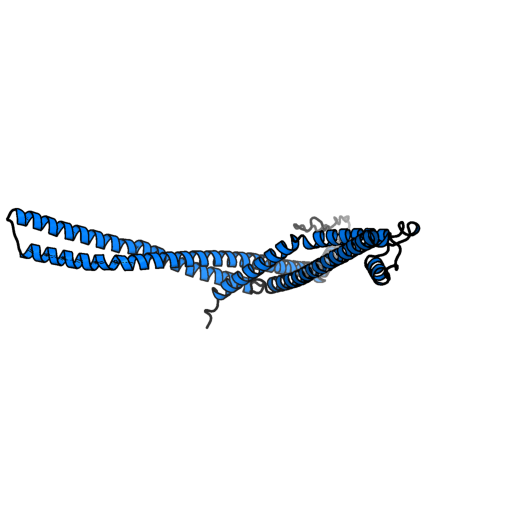7.477 -1.068 1.00 50.03 310 ASP A C 1
ATOM 2356 O O . ASP A 1 310 ? 14.498 -77.884 -1.001 1.00 50.03 310 ASP A O 1
ATOM 2360 N N . THR A 1 311 ? 15.900 -76.163 -1.144 1.00 47.62 311 THR A N 1
ATOM 2361 C CA . THR A 1 311 ? 14.816 -75.205 -1.454 1.00 47.62 311 THR A CA 1
ATOM 2362 C C . THR A 1 311 ? 15.227 -74.174 -2.513 1.00 47.62 311 THR A C 1
ATOM 2364 O O . THR A 1 311 ? 16.246 -73.491 -2.362 1.00 47.62 311 THR A O 1
ATOM 2367 N N . PRO A 1 312 ? 14.453 -74.034 -3.612 1.00 47.38 312 PRO A N 1
ATOM 2368 C CA . PRO A 1 312 ? 14.757 -73.095 -4.682 1.00 47.38 312 PRO A CA 1
ATOM 2369 C C . PRO A 1 312 ? 14.490 -71.649 -4.252 1.00 47.38 312 PRO A C 1
ATOM 2371 O O . PRO A 1 312 ?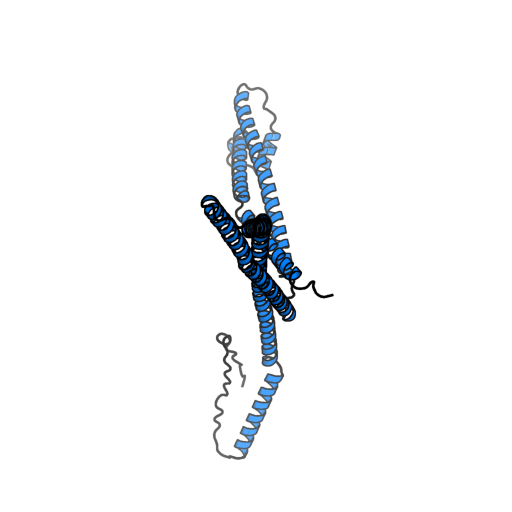 13.532 -71.333 -3.549 1.00 47.38 312 PRO A O 1
ATOM 2374 N N . ALA A 1 313 ? 15.367 -70.758 -4.710 1.00 51.72 313 ALA A N 1
ATOM 2375 C CA . ALA A 1 313 ? 15.347 -69.340 -4.401 1.00 51.72 313 ALA A CA 1
ATOM 2376 C C . ALA A 1 313 ? 14.204 -68.615 -5.127 1.00 51.72 313 ALA A C 1
ATOM 2378 O O . ALA A 1 313 ? 14.295 -68.346 -6.321 1.00 51.72 313 ALA A O 1
ATOM 2379 N N . THR A 1 314 ? 13.182 -68.190 -4.391 1.00 46.34 314 THR A N 1
ATOM 2380 C CA . THR A 1 314 ? 12.341 -67.058 -4.798 1.00 46.34 314 THR A CA 1
ATOM 2381 C C . THR A 1 314 ? 12.719 -65.842 -3.968 1.00 46.34 314 THR A C 1
ATOM 2383 O O . THR A 1 314 ? 12.100 -65.542 -2.952 1.00 46.34 314 THR A O 1
ATOM 2386 N N . VAL A 1 315 ? 13.760 -65.135 -4.413 1.00 48.62 315 VAL A N 1
ATOM 2387 C CA . VAL A 1 315 ? 13.959 -63.730 -4.044 1.00 48.62 315 VAL A CA 1
ATOM 2388 C C . VAL A 1 315 ? 12.968 -62.938 -4.893 1.00 48.62 315 VAL A C 1
ATOM 2390 O O . VAL A 1 315 ? 13.249 -62.591 -6.038 1.00 48.62 315 VAL A O 1
ATOM 2393 N N . GLY A 1 316 ? 11.754 -62.753 -4.372 1.00 45.72 316 GLY A N 1
ATOM 2394 C CA . GLY A 1 316 ? 10.805 -61.799 -4.936 1.00 45.72 316 GLY A CA 1
ATOM 2395 C C . GLY A 1 316 ? 11.431 -60.410 -4.883 1.00 45.72 316 GLY A C 1
ATOM 2396 O O . GLY A 1 316 ? 11.940 -60.012 -3.840 1.00 45.72 316 GLY A O 1
ATOM 2397 N N . GLY A 1 317 ? 11.457 -59.715 -6.022 1.00 51.41 317 GLY A N 1
ATOM 2398 C CA . GLY A 1 317 ? 12.072 -58.398 -6.153 1.00 51.41 317 GLY A CA 1
ATOM 2399 C C . GLY A 1 317 ? 11.544 -57.424 -5.104 1.00 51.41 317 GLY A C 1
ATOM 2400 O O . GLY A 1 317 ? 10.374 -57.047 -5.127 1.00 51.41 317 GLY A O 1
ATOM 2401 N N . ASP A 1 318 ? 12.425 -57.030 -4.190 1.00 47.12 318 ASP A N 1
ATOM 2402 C CA . ASP A 1 318 ? 12.156 -56.063 -3.136 1.00 47.12 318 ASP A CA 1
ATOM 2403 C C . ASP A 1 318 ? 11.887 -54.684 -3.739 1.00 47.12 318 ASP A C 1
ATOM 2405 O O . ASP A 1 318 ? 12.804 -53.953 -4.120 1.00 47.12 318 ASP A O 1
ATOM 2409 N N . ARG A 1 319 ? 10.609 -54.325 -3.837 1.00 48.91 319 ARG A N 1
ATOM 2410 C CA . ARG A 1 319 ? 10.171 -53.004 -4.277 1.00 48.91 319 ARG A CA 1
ATOM 2411 C C . ARG A 1 319 ? 9.641 -52.240 -3.069 1.00 48.91 319 ARG A C 1
ATOM 2413 O O . ARG A 1 319 ? 8.565 -52.540 -2.567 1.00 48.91 319 ARG A O 1
ATOM 2420 N N . LEU A 1 320 ? 10.416 -51.269 -2.597 1.00 44.94 320 LEU A N 1
ATOM 2421 C CA . LEU A 1 320 ? 9.975 -50.285 -1.609 1.00 44.94 320 LEU A CA 1
ATOM 2422 C C . LEU A 1 320 ? 9.390 -49.092 -2.376 1.00 44.94 320 LEU A C 1
ATOM 2424 O O . LEU A 1 320 ? 10.123 -48.359 -3.035 1.00 44.94 320 LEU A O 1
ATOM 2428 N N . GLU A 1 321 ? 8.065 -48.940 -2.348 1.00 45.75 321 GLU A N 1
ATOM 2429 C CA . GLU A 1 321 ? 7.368 -47.771 -2.895 1.00 45.75 321 GLU A CA 1
ATOM 2430 C C . GLU A 1 321 ? 7.001 -46.832 -1.735 1.00 45.75 321 GLU A C 1
ATOM 2432 O O . GLU A 1 321 ? 6.222 -47.195 -0.857 1.00 45.75 321 GLU A O 1
ATOM 2437 N N . ILE A 1 322 ? 7.586 -45.631 -1.720 1.00 44.31 322 ILE A N 1
ATOM 2438 C CA . ILE A 1 322 ? 7.199 -44.529 -0.829 1.00 44.31 322 ILE A CA 1
ATOM 2439 C C . ILE A 1 322 ? 6.459 -43.510 -1.701 1.00 44.31 322 ILE A C 1
ATOM 2441 O O . ILE A 1 322 ? 7.002 -43.059 -2.709 1.00 44.31 322 ILE A O 1
ATOM 2445 N N . SER A 1 323 ? 5.220 -43.166 -1.348 1.00 38.28 323 SER A N 1
ATOM 2446 C CA . SER A 1 323 ? 4.380 -42.237 -2.117 1.00 38.28 323 SER A CA 1
ATOM 2447 C C . SER A 1 323 ? 3.917 -41.051 -1.270 1.00 38.28 323 SER A C 1
ATOM 2449 O O . SER A 1 323 ? 3.355 -41.243 -0.194 1.00 38.28 323 SER A O 1
ATOM 2451 N N . GLY A 1 324 ? 4.109 -39.838 -1.799 1.00 35.72 324 GLY A N 1
ATOM 2452 C CA . GLY A 1 324 ? 3.656 -38.553 -1.256 1.00 35.72 324 GLY A CA 1
ATOM 2453 C C . GLY A 1 324 ? 3.279 -37.574 -2.387 1.00 35.72 324 GLY A C 1
ATOM 2454 O O . GLY A 1 324 ? 3.609 -37.837 -3.546 1.00 35.72 324 GLY A O 1
ATOM 2455 N N . PRO A 1 325 ? 2.574 -36.466 -2.092 1.00 41.00 325 PRO A N 1
ATOM 2456 C CA . PRO A 1 325 ? 1.794 -35.700 -3.077 1.00 41.00 325 PRO A CA 1
ATOM 2457 C C . PRO A 1 325 ? 2.582 -34.946 -4.172 1.00 41.00 325 PRO A C 1
ATOM 2459 O O . PRO A 1 325 ? 1.976 -34.607 -5.184 1.00 41.00 325 PRO A O 1
ATOM 2462 N N . LEU A 1 326 ? 3.906 -34.756 -4.049 1.00 43.81 326 LEU A N 1
ATOM 2463 C CA . LEU A 1 326 ? 4.782 -34.262 -5.137 1.00 43.81 326 LEU A CA 1
ATOM 2464 C C . LEU A 1 326 ? 5.724 -35.336 -5.729 1.00 43.81 326 LEU A C 1
ATOM 2466 O O . LEU A 1 326 ? 6.462 -35.069 -6.676 1.00 43.81 326 LEU A O 1
ATOM 2470 N N . LEU A 1 327 ? 5.656 -36.592 -5.267 1.00 45.16 327 LEU A N 1
ATOM 2471 C CA . LEU A 1 327 ? 6.336 -37.728 -5.919 1.00 45.16 327 LEU A CA 1
ATOM 2472 C C . LEU A 1 327 ? 5.572 -38.252 -7.149 1.00 45.16 327 LEU A C 1
ATOM 2474 O O . LEU A 1 327 ? 6.037 -39.164 -7.832 1.00 45.16 327 LEU A O 1
ATOM 2478 N N . THR A 1 328 ? 4.427 -37.652 -7.483 1.00 42.53 328 THR A N 1
ATOM 2479 C CA . THR A 1 328 ? 3.641 -37.928 -8.698 1.00 42.53 328 THR A CA 1
ATOM 2480 C C . THR A 1 328 ? 4.434 -37.711 -9.990 1.00 42.53 328 THR A C 1
ATOM 2482 O O . THR A 1 328 ? 4.114 -38.339 -11.000 1.00 42.53 328 THR A O 1
ATOM 2485 N N . HIS A 1 329 ? 5.519 -36.926 -9.954 1.00 40.22 329 HIS A N 1
ATOM 2486 C CA . HIS A 1 329 ? 6.418 -36.730 -11.099 1.00 40.22 329 HIS A CA 1
ATOM 2487 C C . HIS A 1 329 ? 7.861 -37.213 -10.887 1.00 40.22 329 HIS A C 1
ATOM 2489 O O . HIS A 1 329 ? 8.597 -37.352 -11.864 1.00 40.22 329 HIS A O 1
ATOM 2495 N N . HIS A 1 330 ? 8.244 -37.600 -9.667 1.00 39.50 330 HIS A N 1
ATOM 2496 C CA . HIS A 1 330 ? 9.533 -38.237 -9.395 1.00 39.50 330 HIS A CA 1
ATOM 2497 C C . HIS A 1 330 ? 9.356 -39.711 -9.028 1.00 39.50 330 HIS A C 1
ATOM 2499 O O . HIS A 1 330 ? 9.373 -40.113 -7.867 1.00 39.50 330 HIS A O 1
ATOM 2505 N N . ARG A 1 331 ? 9.293 -40.563 -10.058 1.00 39.62 331 ARG A N 1
ATOM 2506 C CA . ARG A 1 331 ? 9.727 -41.956 -9.901 1.00 39.62 331 ARG A CA 1
ATOM 2507 C C . ARG A 1 331 ? 11.242 -41.943 -9.713 1.00 39.62 331 ARG A C 1
ATOM 2509 O O . ARG A 1 331 ? 11.971 -41.995 -10.703 1.00 39.62 331 ARG A O 1
ATOM 2516 N N . MET A 1 332 ? 11.728 -41.916 -8.472 1.00 39.16 332 MET A N 1
ATOM 2517 C CA . MET A 1 332 ? 13.109 -42.323 -8.211 1.00 39.16 332 MET A CA 1
ATOM 2518 C C . MET A 1 332 ? 13.228 -43.815 -8.532 1.00 39.16 332 MET A C 1
ATOM 2520 O O . MET A 1 332 ? 12.947 -44.692 -7.718 1.00 39.16 332 MET A O 1
ATOM 2524 N N . ARG A 1 333 ? 13.606 -44.114 -9.775 1.00 43.25 333 ARG A N 1
ATOM 2525 C CA . ARG A 1 333 ? 14.141 -45.420 -10.136 1.00 43.25 333 ARG A CA 1
ATOM 2526 C C . ARG A 1 333 ? 15.549 -45.452 -9.578 1.00 43.25 333 ARG A C 1
ATOM 2528 O O . ARG A 1 333 ? 16.432 -44.846 -10.166 1.00 43.25 333 ARG A O 1
ATOM 2535 N N . TRP A 1 334 ? 15.762 -46.152 -8.474 1.00 41.59 334 TRP A N 1
ATOM 2536 C CA . TRP A 1 334 ? 17.108 -46.598 -8.142 1.00 41.59 334 TRP A CA 1
ATOM 2537 C C . TRP A 1 334 ? 17.500 -47.641 -9.194 1.00 41.59 334 TRP A C 1
ATOM 2539 O O . TRP A 1 334 ? 16.866 -48.702 -9.238 1.00 41.59 334 TRP A O 1
ATOM 2549 N N . PRO A 1 335 ? 18.487 -47.389 -10.075 1.00 38.41 335 PRO A N 1
ATOM 2550 C CA . PRO A 1 335 ? 19.100 -48.473 -10.809 1.00 38.41 335 PRO A CA 1
ATOM 2551 C C . PRO A 1 335 ? 19.909 -49.270 -9.787 1.00 38.41 335 PRO A C 1
ATOM 2553 O O . PRO A 1 335 ? 21.076 -48.989 -9.530 1.00 38.41 335 PRO A O 1
ATOM 2556 N N . LEU A 1 336 ? 19.272 -50.259 -9.165 1.00 36.62 336 LEU A N 1
ATOM 2557 C CA . LEU A 1 336 ? 19.991 -51.338 -8.509 1.00 36.62 336 LEU A CA 1
ATOM 2558 C C . LEU A 1 336 ? 20.753 -52.065 -9.621 1.00 36.62 336 LEU A C 1
ATOM 2560 O O . LEU A 1 336 ? 20.180 -52.874 -10.352 1.00 36.62 336 LEU A O 1
ATOM 2564 N N . ARG A 1 337 ? 22.025 -51.707 -9.819 1.00 31.06 337 ARG A N 1
ATOM 2565 C CA . ARG A 1 337 ? 22.946 -52.578 -10.546 1.00 31.06 337 ARG A CA 1
ATOM 2566 C C . ARG A 1 337 ? 23.157 -53.810 -9.671 1.00 31.06 337 ARG A C 1
ATOM 2568 O O . ARG A 1 337 ? 23.584 -53.678 -8.528 1.00 31.06 337 ARG A O 1
ATOM 2575 N N . VAL A 1 338 ? 22.740 -54.945 -10.226 1.00 35.47 338 VAL A N 1
ATOM 2576 C CA . VAL A 1 338 ? 22.897 -56.306 -9.696 1.00 35.47 338 VAL A CA 1
ATOM 2577 C C . VAL A 1 338 ? 24.368 -56.645 -9.521 1.00 35.47 338 VAL A C 1
ATOM 2579 O O . VAL A 1 338 ? 25.154 -56.243 -10.412 1.00 35.47 338 VAL A O 1
#

Foldseek 3Di:
DAVCAFVVLLVLLVVLVVLLVVLVVLLVVLVVDCLVVQLVVLVVQLQVLLLQLCVLPPDPVCSVDRDDSVVSLVVLVPDDQDPDDVVRPPSVVSNVVSNVSNVVSVVSNVVSVVVNVVSVVSSVVSVVVSVVSVVCASVFDLAPVSLVSLVVSLVVLVVVLVVLVVVLVVLVVVVVVLVVLVVQLVVLVVQLVVQVVCVVVVNDDPVSNVVSVVSNVVSVVSNVPVVVVVVVSVVVNVVSVVVSVVSVVSSVSSVVSSVVSVVSNVVVVVVVVVVVVVCVVVPVVVVVVVVVVVVVVVVVVVVVCVVDVDDDDDPPDDDDDDDDDVCPPPPPPDPPPD

Organism: NCBI:txid419597

Radius of gyration: 45.48 Å; chains: 1; bounding box: 86×118×111 Å

Sequence (338 aa):
MTITNAADLAATIIRQAERRDAIATRLANLAESDTHERLTHAEAVERDAAERLWRAFAPSEQWANVPEVEEVRAAAERRTPRGLDNLGTDRDAHFNGCRDHLERATGTVAELSEAWQAEAEERAALEEELAEVNAAGHGVPTTRKGLARLTDAIAGQRAELARVNQALADLETGESDAGAAAAELEAAQQRVDDLAAAEALGEVDEAEQRAAATALTKARQRAAGPGESRKLGEAAHRGLERKAEALAAGIDHLEHAAREVEADVCRDEWAEAERRLVELLEGEELAHTMERLREARAAYSRACRAADRDTPATVGGDRLEISGPLLTHHRMRWPLRV